Protein 7ZV1 (pdb70)

InterPro domains:
  IPR000199 Peptidase C3A/C3B, picornaviral [PF00548] (1783-1938)
  IPR000605 Helicase, superfamily 3, single-stranded DNA/RNA virus [PF00910] (1444-1547)
  IPR001205 RNA-directed RNA polymerase, C-terminal domain [PF00680] (1996-2402)
  IPR001676 Picornavirus capsid [PF00073] (378-509)
  IPR001676 Picornavirus capsid [PF00073] (631-723)
  IPR004004 Helicase/polymerase/peptidase polyprotein, Calicivirus-type [PR00918] (1438-1458)
  IPR004004 Helicase/polymerase/peptidase polyprotein, Calicivirus-type [PR00918] (2196-2211)
  IPR004004 Helicase/polymerase/peptidase polyprotein, Calicivirus-type [PR00918] (2291-2302)
  IPR007053 LRAT domain [PS51934] (1033-1121)
  IPR007094 RNA-directed RNA polymerase, catalytic domain [PS50507] (2193-2308)
  IPR009003 Peptidase S1, PA clan [SSF50494] (1785-1957)
  IPR014759 Helicase, superfamily 3, single-stranded RNA virus [PS51218] (1422-1586)
  IPR027417 P-loop containing nucleoside triphosphate hydrolase [G3DSA:3.40.50.300] (1412-1506)
  IPR027417 P-loop containing nucleoside triphosphate hydrolase [SSF52540] (1319-1567)
  IPR029053 Viral coat protein subunit [G3DSA:2.60.120.20] (298-459)
  IPR029053 Viral coat protein subunit [G3DSA:2.60.120.20] (460-543)
  IPR029053 Viral coat protein subunit [G3DSA:2.60.120.20] (544-762)
  IPR029053 Viral coat protein subunit [G3DSA:2.60.120.20] (763-1018)
  IPR033703 Picornavirus/Calicivirus coat protein [cd00205] (378-537)
  IPR033703 Picornavirus/Calicivirus coat protein [cd00205] (586-758)

Foldseek 3Di:
DQKWKFWFWADDPQFIAIWMKIADPVRDIWIWFWAAAVPWIAIAIDHDHGGGDGTADPVLVVVSVVRHGPTFDFDLVGFRQNVSCVSGVDHDPSRGAGPPQGNPRGHHD/DVQKWKFWFWADDPQFIAIWMKIAHPVRDIKIWFWADAVLWIFIAIDHDHGGGDGTADPVLVVVSVVRGGPTFDFDLVGFRQNVSCVSGVDRDPSRGAGPVQGSPVHHHDD/DVQKWKFWFWADDPPDIAIWMKIAHPVRDIWIWFWEDDPNWTAIAIDHDHGDGDGTADPQLVVQSVVRGPPTFDDDPVGHRQNVSCVSGVDHDPYHHHPDD

Solvent-accessible surface area: 16778 Å² total; per-residue (Å²): 177,101,43,128,1,34,0,0,89,6,114,26,141,62,10,12,1,4,0,0,26,34,42,26,101,123,54,64,33,90,0,0,0,1,1,50,34,46,165,53,2,0,1,0,26,18,103,70,62,24,123,80,106,67,85,18,107,78,66,26,10,66,82,0,72,135,48,30,0,57,127,35,145,26,41,50,109,49,0,0,4,57,0,0,31,90,13,16,70,64,108,21,76,90,54,0,56,0,168,60,94,15,56,41,15,3,65,59,79,112,131,92,10,133,0,37,0,0,85,1,74,31,61,3,8,8,0,1,0,0,27,37,41,26,97,123,51,64,32,120,0,0,0,1,5,60,58,49,153,58,1,26,2,3,97,22,107,68,61,24,123,82,109,72,80,16,119,64,74,31,10,70,83,0,86,133,58,63,46,74,168,34,140,30,44,43,106,48,0,0,2,52,0,0,28,77,5,12,70,57,112,21,74,79,58,0,48,0,120,15,42,18,39,45,14,5,81,49,82,147,114,141,97,17,129,2,37,0,1,92,6,121,20,142,130,59,43,1,3,0,0,27,33,38,24,99,117,52,59,32,98,0,0,0,0,3,102,44,66,185,70,6,28,3,5,56,16,82,70,64,21,123,81,93,63,83,14,106,86,69,29,10,66,75,0,74,137,52,60,54,76,120,41,129,101,53,97,111,48,29,4,35,67,0,0,29,75,9,16,67,71,102,28,123,46,65,58,68,61,76,132

Structure (mmCIF, N/CA/C/O backbone):
data_7ZV1
#
_entry.id   7ZV1
#
_cell.length_a   52.569
_cell.length_b   77.445
_cell.length_c   98.858
_cell.angle_alpha   90.000
_cell.angle_beta   90.000
_cell.angle_gamma   90.000
#
_symmetry.space_group_name_H-M   'P 21 21 21'
#
loop_
_entity.id
_entity.type
_entity.pdbx_description
1 polymer 'Protein 2A'
2 water water
#
loop_
_atom_site.group_PDB
_atom_site.id
_atom_site.type_symbol
_atom_site.label_atom_id
_atom_site.label_alt_id
_atom_site.label_comp_id
_atom_site.label_asym_id
_atom_site.label_entity_id
_atom_site.label_seq_id
_atom_site.pdbx_PDB_ins_code
_atom_site.Cartn_x
_atom_site.Cartn_y
_atom_site.Cartn_z
_atom_site.occupancy
_atom_site.B_iso_or_equiv
_atom_site.auth_seq_id
_atom_site.auth_comp_id
_atom_site.auth_asym_id
_atom_site.auth_atom_id
_atom_site.pdbx_PDB_model_num
ATOM 1 N N . PRO A 1 11 ? -7.864 11.087 115.466 1.000 70.255 11 PRO A N 1
ATOM 2 C CA . PRO A 1 11 ? -7.579 12.522 115.264 1.000 69.319 11 PRO A CA 1
ATOM 3 C C . PRO A 1 11 ? -6.359 13.035 116.034 1.000 64.985 11 PRO A C 1
ATOM 4 O O . PRO A 1 11 ? -5.849 14.113 115.741 1.000 62.352 11 PRO A O 1
ATOM 8 N N . ASP A 1 12 ? -5.892 12.252 117.014 1.000 61.523 12 ASP A N 1
ATOM 9 C CA . ASP A 1 12 ? -4.774 12.641 117.852 1.000 58.593 12 ASP A CA 1
ATOM 10 C C . ASP A 1 12 ? -3.456 12.059 117.339 1.000 51.792 12 ASP A C 1
ATOM 11 O O . ASP A 1 12 ? -2.446 12.154 118.036 1.000 49.966 12 ASP A O 1
ATOM 16 N N . ASP A 1 13 ? -3.444 11.421 116.157 1.000 48.011 13 ASP A N 1
ATOM 17 C CA . ASP A 1 13 ? -2.209 10.877 115.607 1.000 41.438 13 ASP A CA 1
ATOM 18 C C . ASP A 1 13 ? -1.314 12.008 115.109 1.000 37.113 13 ASP A C 1
ATOM 19 O O . ASP A 1 13 ? -1.804 13.012 114.601 1.000 38.517 13 ASP A O 1
ATOM 24 N N . ARG A 1 14 ? 0.003 11.842 115.270 1.000 34.078 14 ARG A N 1
ATOM 25 C CA . ARG A 1 14 ? 0.953 12.830 114.782 1.000 31.675 14 ARG A CA 1
ATOM 26 C C . ARG A 1 14 ? 1.855 12.143 113.767 1.000 27.694 14 ARG A C 1
ATOM 27 O O . ARG A 1 14 ? 2.199 10.975 113.925 1.000 27.791 14 ARG A O 1
ATOM 35 N N . VAL A 1 15 ? 2.214 12.901 112.732 1.000 26.990 15 VAL A N 1
ATOM 36 C CA . VAL A 1 15 ? 2.900 12.342 111.576 1.000 25.154 15 VAL A CA 1
ATOM 37 C C . VAL A 1 15 ? 4.163 13.157 111.325 1.000 25.332 15 VAL A C 1
ATOM 38 O O . VAL A 1 15 ? 4.147 14.377 111.412 1.000 26.021 15 VAL A O 1
ATOM 42 N N . TYR A 1 16 ? 5.258 12.454 111.021 1.000 22.895 16 TYR A N 1
ATOM 43 C CA . TYR A 1 16 ? 6.570 13.071 110.884 1.000 23.237 16 TYR A CA 1
ATOM 44 C C . TYR A 1 16 ? 7.308 12.535 109.670 1.000 23.887 16 TYR A C 1
ATOM 45 O O . TYR A 1 16 ? 7.178 11.360 109.331 1.000 23.265 16 TYR A O 1
ATOM 54 N N . ILE A 1 17 ? 8.116 13.402 109.058 1.000 22.223 17 ILE A N 1
ATOM 55 C CA . ILE A 1 17 ? 9.268 12.956 108.304 1.000 22.225 17 ILE A CA 1
ATOM 56 C C . ILE A 1 17 ? 10.316 12.507 109.315 1.000 22.979 17 ILE A C 1
ATOM 57 O O . ILE A 1 17 ? 10.610 13.243 110.256 1.000 23.679 17 ILE A O 1
ATOM 62 N N . VAL A 1 18 ? 10.929 11.349 109.067 1.000 22.200 18 VAL A N 1
ATOM 63 C CA . VAL A 1 18 ? 11.996 10.845 109.908 1.000 24.408 18 VAL A CA 1
ATOM 64 C C . VAL A 1 18 ? 13.219 10.595 109.037 1.000 23.872 18 VAL A C 1
ATOM 65 O O . VAL A 1 18 ? 13.121 10.364 107.832 1.000 22.588 18 VAL A O 1
ATOM 69 N N . ARG A 1 19 ? 14.371 10.720 109.684 1.000 24.275 19 ARG A N 1
ATOM 70 C CA . ARG A 1 19 ? 15.656 10.626 109.038 1.000 25.535 19 ARG A CA 1
ATOM 71 C C . ARG A 1 19 ? 16.461 9.580 109.789 1.000 26.727 19 ARG A C 1
ATOM 72 O O . ARG A 1 19 ? 16.700 9.717 110.997 1.000 27.029 19 ARG A O 1
ATOM 80 N N . ALA A 1 20 ? 16.921 8.571 109.035 1.000 27.736 20 ALA A N 1
ATOM 81 C CA . ALA A 1 20 ? 17.794 7.544 109.583 1.000 29.978 20 ALA A CA 1
ATOM 82 C C . ALA A 1 20 ? 19.097 7.488 108.791 1.000 32.609 20 ALA A C 1
ATOM 83 O O . ALA A 1 20 ? 19.103 7.105 107.623 1.000 29.418 20 ALA A O 1
ATOM 85 N N . GLN A 1 21 ? 20.217 7.846 109.437 1.000 36.602 21 GLN A N 1
ATOM 86 C CA . GLN A 1 21 ? 21.527 7.646 108.827 1.000 37.708 21 GLN A CA 1
ATOM 87 C C . GLN A 1 21 ? 21.815 6.144 108.743 1.000 37.181 21 GLN A C 1
ATOM 88 O O . GLN A 1 21 ? 21.867 5.453 109.760 1.000 38.131 21 GLN A O 1
ATOM 94 N N . ARG A 1 22 ? 21.985 5.639 107.518 1.000 34.062 22 ARG A N 1
ATOM 95 C CA . ARG A 1 22 ? 22.411 4.266 107.324 1.000 36.948 22 ARG A CA 1
ATOM 96 C C . ARG A 1 22 ? 23.880 4.292 106.918 1.000 39.512 22 ARG A C 1
ATOM 97 O O . ARG A 1 22 ? 24.429 5.365 106.683 1.000 43.082 22 ARG A O 1
ATOM 105 N N . PRO A 1 23 ? 24.585 3.141 106.904 1.000 42.566 23 PRO A N 1
ATOM 106 C CA . PRO A 1 23 ? 26.027 3.150 106.640 1.000 45.256 23 PRO A CA 1
ATOM 107 C C . PRO A 1 23 ? 26.484 3.867 105.367 1.000 45.709 23 PRO A C 1
ATOM 108 O O . PRO A 1 23 ? 27.538 4.491 105.368 1.000 43.899 23 PRO A O 1
ATOM 112 N N . THR A 1 24 ? 25.700 3.795 104.282 1.000 45.417 24 THR A N 1
ATOM 113 C CA . THR A 1 24 ? 26.142 4.335 102.998 1.000 45.044 24 THR A CA 1
ATOM 114 C C . THR A 1 24 ? 25.257 5.473 102.483 1.000 43.558 24 THR A C 1
ATOM 115 O O . THR A 1 24 ? 25.560 6.028 101.435 1.000 46.645 24 THR A O 1
ATOM 119 N N . TYR A 1 25 ? 24.169 5.822 103.186 1.000 41.023 25 TYR A N 1
ATOM 120 C CA . TYR A 1 25 ? 23.241 6.824 102.682 1.000 37.535 25 TYR A CA 1
ATOM 121 C C . TYR A 1 25 ? 22.285 7.214 103.802 1.000 34.573 25 TYR A C 1
ATOM 122 O O . TYR A 1 25 ? 22.316 6.637 104.900 1.000 34.631 25 TYR A O 1
ATOM 131 N N . VAL A 1 26 ? 21.449 8.214 103.524 1.000 32.472 26 VAL A N 1
ATOM 132 C CA . VAL A 1 26 ? 20.484 8.694 104.500 1.000 31.052 26 VAL A CA 1
ATOM 133 C C . VAL A 1 26 ? 19.106 8.191 104.079 1.000 29.391 26 VAL A C 1
ATOM 134 O O . VAL A 1 26 ? 18.663 8.499 102.979 1.000 30.712 26 VAL A O 1
ATOM 138 N N . HIS A 1 27 ? 18.453 7.418 104.949 1.000 26.703 27 HIS A N 1
ATOM 139 C CA . HIS A 1 27 ? 17.109 6.923 104.681 1.000 25.374 27 HIS A CA 1
ATOM 140 C C . HIS A 1 27 ? 16.080 7.909 105.233 1.000 24.976 27 HIS A C 1
ATOM 141 O O . HIS A 1 27 ? 16.199 8.355 106.364 1.000 26.691 27 HIS A O 1
ATOM 148 N N . TRP A 1 28 ? 15.112 8.274 104.394 1.000 22.680 28 TRP A N 1
ATOM 149 C CA . TRP A 1 28 ? 14.004 9.135 104.765 1.000 22.692 28 TRP A CA 1
ATOM 150 C C . TRP A 1 28 ? 12.725 8.305 104.784 1.000 22.356 28 TRP A C 1
ATOM 151 O O . TRP A 1 28 ? 12.535 7.457 103.909 1.000 21.094 28 TRP A O 1
ATOM 162 N N . ALA A 1 29 ? 11.851 8.591 105.756 1.000 19.569 29 ALA A N 1
ATOM 163 C CA . ALA A 1 29 ? 10.600 7.872 105.906 1.000 19.620 29 ALA A CA 1
ATOM 164 C C . ALA A 1 29 ? 9.526 8.791 106.475 1.000 20.668 29 ALA A C 1
ATOM 165 O O . ALA A 1 29 ? 9.812 9.918 106.879 1.000 21.557 29 ALA A O 1
ATOM 167 N N . ILE A 1 30 ? 8.285 8.277 106.489 1.000 19.256 30 ILE A N 1
ATOM 168 C CA . ILE A 1 30 ? 7.168 8.933 107.140 1.000 19.966 30 ILE A CA 1
ATOM 169 C C . ILE A 1 30 ? 6.684 8.029 108.269 1.000 20.623 30 ILE A C 1
ATOM 170 O O . ILE A 1 30 ? 6.473 6.830 108.061 1.000 18.330 30 ILE A O 1
ATOM 175 N N . ARG A 1 31 ? 6.497 8.629 109.452 1.000 21.203 31 ARG A N 1
ATOM 176 C CA . ARG A 1 31 ? 6.098 7.894 110.648 1.000 22.894 31 ARG A CA 1
ATOM 177 C C . ARG A 1 31 ? 4.829 8.510 111.219 1.000 24.455 31 ARG A C 1
ATOM 178 O O . ARG A 1 31 ? 4.715 9.741 111.299 1.000 22.942 31 ARG A O 1
ATOM 186 N N . LYS A 1 32 ? 3.900 7.640 111.621 1.000 24.484 32 LYS A N 1
ATOM 187 C CA . LYS A 1 32 ? 2.717 8.042 112.355 1.000 26.340 32 LYS A CA 1
ATOM 188 C C . LYS A 1 32 ? 2.820 7.488 113.773 1.000 26.524 32 LYS A C 1
ATOM 189 O O . LYS A 1 32 ? 2.996 6.284 113.973 1.000 27.954 32 LYS A O 1
ATOM 195 N N . VAL A 1 33 ? 2.668 8.394 114.748 1.000 29.844 33 VAL A N 1
ATOM 196 C CA . VAL A 1 33 ? 2.738 8.078 116.164 1.000 31.831 33 VAL A CA 1
ATOM 197 C C . VAL A 1 33 ? 1.341 8.257 116.771 1.000 34.352 33 VAL A C 1
ATOM 198 O O . VAL A 1 33 ? 0.720 9.317 116.647 1.000 34.119 33 VAL A O 1
ATOM 202 N N . ALA A 1 34 ? 0.853 7.184 117.398 1.000 37.567 34 ALA A N 1
ATOM 203 C CA . ALA A 1 34 ? -0.433 7.181 118.073 1.000 40.394 34 ALA A CA 1
ATOM 204 C C . ALA A 1 34 ? -0.262 7.752 119.478 1.000 43.436 34 ALA A C 1
ATOM 205 O O . ALA A 1 34 ? 0.855 7.812 119.997 1.000 42.747 34 ALA A O 1
ATOM 207 N N . PRO A 1 35 ? -1.350 8.237 120.120 1.000 48.263 35 PRO A N 1
ATOM 208 C CA . PRO A 1 35 ? -1.275 8.719 121.504 1.000 50.828 35 PRO A CA 1
ATOM 209 C C . PRO A 1 35 ? -0.601 7.767 122.496 1.000 51.623 35 PRO A C 1
ATOM 210 O O . PRO A 1 35 ? 0.112 8.228 123.383 1.000 55.855 35 PRO A O 1
ATOM 214 N N . ASP A 1 36 ? -0.775 6.448 122.315 1.000 51.934 36 ASP A N 1
ATOM 215 C CA . ASP A 1 36 ? -0.185 5.458 123.203 1.000 53.095 36 ASP A CA 1
ATOM 216 C C . ASP A 1 36 ? 1.305 5.247 122.917 1.000 55.430 36 ASP A C 1
ATOM 217 O O . ASP A 1 36 ? 1.937 4.399 123.545 1.000 58.264 36 ASP A O 1
ATOM 222 N N . GLY A 1 37 ? 1.859 5.984 121.947 1.000 52.088 37 GLY A N 1
ATOM 223 C CA . GLY A 1 37 ? 3.282 5.934 121.657 1.000 49.784 37 GLY A CA 1
ATOM 224 C C . GLY A 1 37 ? 3.643 4.830 120.662 1.000 44.186 37 GLY A C 1
ATOM 225 O O . GLY A 1 37 ? 4.807 4.679 120.319 1.000 46.157 37 GLY A O 1
ATOM 226 N N . SER A 1 38 ? 2.658 4.053 120.203 1.000 42.440 38 SER A N 1
ATOM 227 C CA . SER A 1 38 ? 2.923 3.081 119.156 1.000 41.072 38 SER A CA 1
ATOM 228 C C . SER A 1 38 ? 3.112 3.847 117.849 1.000 38.306 38 SER A C 1
ATOM 229 O O . SER A 1 38 ? 2.552 4.936 117.673 1.000 35.250 38 SER A O 1
ATOM 232 N N . ALA A 1 39 ? 3.931 3.287 116.957 1.000 35.020 39 ALA A N 1
ATOM 233 C CA . ALA A 1 39 ? 4.271 3.988 115.730 1.000 32.244 39 ALA A CA 1
ATOM 234 C C . ALA A 1 39 ? 4.271 3.020 114.557 1.000 31.828 39 ALA A C 1
ATOM 235 O O . ALA A 1 39 ? 4.561 1.830 114.723 1.000 32.209 39 ALA A O 1
ATOM 237 N N . LYS A 1 40 ? 3.953 3.570 113.377 1.000 28.770 40 LYS A N 1
ATOM 238 C CA . LYS A 1 40 ? 4.098 2.880 112.104 1.000 27.372 40 LYS A CA 1
ATOM 239 C C . LYS A 1 40 ? 4.930 3.775 111.188 1.000 24.611 40 LYS A C 1
ATOM 240 O O . LYS A 1 40 ? 4.939 4.991 111.353 1.000 22.918 40 LYS A O 1
ATOM 246 N N . GLN A 1 41 ? 5.624 3.159 110.236 1.000 21.329 41 GLN A N 1
ATOM 247 C CA . GLN A 1 41 ? 6.565 3.886 109.406 1.000 20.155 41 GLN A CA 1
ATOM 248 C C . GLN A 1 41 ? 6.580 3.294 108.003 1.000 19.245 41 GLN A C 1
ATOM 249 O O . GLN A 1 41 ? 6.574 2.064 107.832 1.000 20.855 41 GLN A O 1
ATOM 255 N N . ILE A 1 42 ? 6.525 4.186 107.012 1.000 17.783 42 ILE A N 1
ATOM 256 C CA . ILE A 1 42 ? 6.514 3.803 105.610 1.000 17.460 42 ILE A CA 1
ATOM 257 C C . ILE A 1 42 ? 7.661 4.492 104.877 1.000 17.321 42 ILE A C 1
ATOM 258 O O . ILE A 1 42 ? 7.923 5.690 105.082 1.000 17.011 42 ILE A O 1
ATOM 263 N N . SER A 1 43 ? 8.295 3.715 103.991 1.000 17.621 43 SER A N 1
ATOM 264 C CA . SER A 1 43 ? 9.295 4.244 103.089 1.000 19.153 43 SER A CA 1
ATOM 265 C C . SER A 1 43 ? 9.455 3.282 101.918 1.000 18.559 43 SER A C 1
ATOM 266 O O . SER A 1 43 ? 8.536 2.521 101.566 1.000 17.989 43 SER A O 1
ATOM 269 N N . LEU A 1 44 ? 10.661 3.276 101.348 1.000 17.812 44 LEU A N 1
ATOM 270 C CA . LEU A 1 44 ? 10.996 2.336 100.290 1.000 18.354 44 LEU A CA 1
ATOM 271 C C . LEU A 1 44 ? 11.830 1.196 100.867 1.000 18.674 44 LEU A C 1
ATOM 272 O O . LEU A 1 44 ? 12.784 1.414 101.604 1.000 19.794 44 LEU A O 1
ATOM 277 N N . SER A 1 45 ? 11.433 -0.028 100.489 1.000 17.750 45 SER A N 1
ATOM 278 C CA . SER A 1 45 ? 12.178 -1.233 100.797 1.000 17.962 45 SER A CA 1
ATOM 279 C C . SER A 1 45 ? 12.351 -1.990 99.484 1.000 18.923 45 SER A C 1
ATOM 280 O O . SER A 1 45 ? 12.050 -1.501 98.380 1.000 17.620 45 SER A O 1
ATOM 283 N N . ARG A 1 46 ? 12.820 -3.223 99.577 1.000 18.320 46 ARG A N 1
ATOM 284 C CA . ARG A 1 46 ? 12.886 -4.025 98.379 1.000 18.573 46 ARG A CA 1
ATOM 285 C C . ARG A 1 46 ? 12.512 -5.464 98.716 1.000 18.095 46 ARG A C 1
ATOM 286 O O . ARG A 1 46 ? 12.658 -5.928 99.841 1.000 18.796 46 ARG A O 1
ATOM 294 N N . SER A 1 47 ? 12.042 -6.142 97.678 1.000 16.901 47 SER A N 1
ATOM 295 C CA . SER A 1 47 ? 11.914 -7.582 97.668 1.000 16.800 47 SER A CA 1
ATOM 296 C C . SER A 1 47 ? 12.807 -8.066 96.544 1.000 17.152 47 SER A C 1
ATOM 297 O O . SER A 1 47 ? 12.473 -7.880 95.376 1.000 16.196 47 SER A O 1
ATOM 300 N N . GLY A 1 48 ? 13.992 -8.581 96.923 1.000 17.299 48 GLY A N 1
ATOM 301 C CA . GLY A 1 48 ? 14.964 -8.966 95.924 1.000 18.352 48 GLY A CA 1
ATOM 302 C C . GLY A 1 48 ? 15.445 -7.738 95.167 1.000 18.039 48 GLY A C 1
ATOM 303 O O . GLY A 1 48 ? 15.898 -6.792 95.799 1.000 19.419 48 GLY A O 1
ATOM 304 N N . ILE A 1 49 ? 15.276 -7.763 93.851 1.000 18.554 49 ILE A N 1
ATOM 305 C CA . ILE A 1 49 ? 15.682 -6.655 93.007 1.000 21.647 49 ILE A CA 1
ATOM 306 C C . ILE A 1 49 ? 14.527 -5.693 92.716 1.000 20.354 49 ILE A C 1
ATOM 307 O O . ILE A 1 49 ? 14.719 -4.781 91.934 1.000 21.660 49 ILE A O 1
ATOM 312 N N . GLN A 1 50 ? 13.372 -5.860 93.378 1.000 19.469 50 GLN A N 1
ATOM 313 C CA . GLN A 1 50 ? 12.215 -5.008 93.131 1.000 17.522 50 GLN A CA 1
ATOM 314 C C . GLN A 1 50 ? 12.075 -4.008 94.286 1.000 17.468 50 GLN A C 1
ATOM 315 O O . GLN A 1 50 ? 11.772 -4.392 95.414 1.000 17.646 50 GLN A O 1
ATOM 321 N N . ALA A 1 51 ? 12.314 -2.711 94.031 1.000 18.086 51 ALA A N 1
ATOM 322 C CA . ALA A 1 51 ? 12.048 -1.719 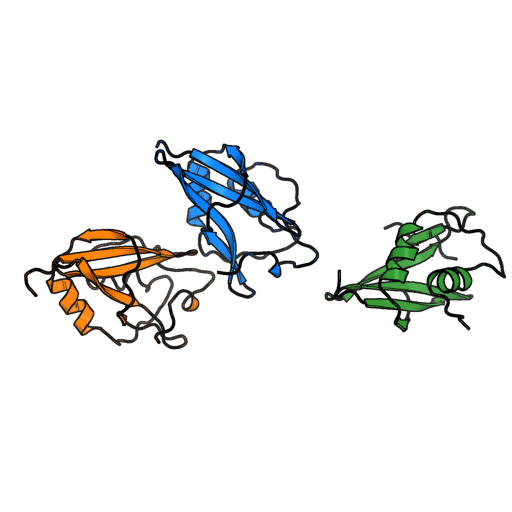95.055 1.000 17.491 51 ALA A CA 1
ATOM 323 C C . ALA A 1 51 ? 10.540 -1.497 95.146 1.000 16.079 51 ALA A C 1
ATOM 324 O O . ALA A 1 51 ? 9.836 -1.620 94.132 1.000 16.492 51 ALA A O 1
ATOM 326 N N . LEU A 1 52 ? 10.064 -1.104 96.318 1.000 17.025 52 LEU A N 1
ATOM 327 C CA . LEU A 1 52 ? 8.624 -0.967 96.535 1.000 17.045 52 LEU A CA 1
ATOM 328 C C . LEU A 1 52 ? 8.354 -0.127 97.772 1.000 16.500 52 LEU A C 1
ATOM 329 O O . LEU A 1 52 ? 9.228 0.133 98.578 1.000 17.284 52 LEU A O 1
ATOM 334 N N . VAL A 1 53 ? 7.124 0.336 97.908 1.000 15.916 53 VAL A N 1
ATOM 335 C CA . VAL A 1 53 ? 6.675 1.051 99.084 1.000 15.166 53 VAL A CA 1
ATOM 336 C C . VAL A 1 53 ? 6.258 0.037 100.139 1.000 15.986 53 VAL A C 1
ATOM 337 O O . VAL A 1 53 ? 5.415 -0.827 99.853 1.000 16.515 53 VAL A O 1
ATOM 341 N N . ALA A 1 54 ? 6.784 0.178 101.369 1.000 15.817 54 ALA A N 1
ATOM 342 C CA . ALA A 1 54 ? 6.524 -0.797 102.426 1.000 16.060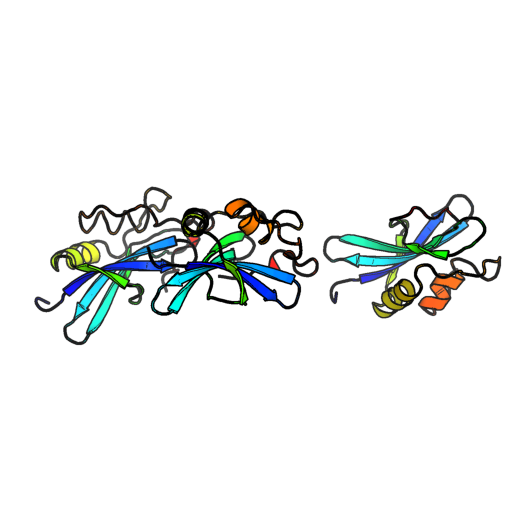 54 ALA A CA 1
ATOM 343 C C . ALA A 1 54 ? 6.557 -0.154 103.806 1.000 16.005 54 ALA A C 1
ATOM 344 O O . ALA A 1 54 ? 7.315 0.789 104.079 1.000 16.486 54 ALA A O 1
ATOM 346 N N . LEU A 1 55 ? 5.751 -0.716 104.712 1.000 17.653 55 LEU A N 1
ATOM 347 C CA . LEU A 1 55 ? 5.913 -0.516 106.134 1.000 18.176 55 LEU A CA 1
ATOM 348 C C . LEU A 1 55 ? 7.263 -1.079 106.559 1.000 20.431 55 LEU A C 1
ATOM 349 O O . LEU A 1 55 ? 7.762 -2.052 106.001 1.000 19.272 55 LEU A O 1
ATOM 354 N N . GLU A 1 56 ? 7.839 -0.435 107.576 1.000 20.338 56 GLU A N 1
ATOM 355 C CA . GLU A 1 56 ? 9.111 -0.853 108.127 1.000 21.956 56 GLU A CA 1
ATOM 356 C C . GLU A 1 56 ? 9.077 -0.554 109.627 1.000 23.643 56 GLU A C 1
ATOM 357 O O . GLU A 1 56 ? 8.270 0.246 110.098 1.000 23.320 56 GLU A O 1
ATOM 363 N N . PRO A 1 57 ? 9.927 -1.219 110.434 1.000 26.860 57 PRO A N 1
ATOM 364 C CA . PRO A 1 57 ? 9.993 -0.924 111.862 1.000 28.488 57 PRO A CA 1
ATOM 365 C C . PRO A 1 57 ? 10.362 0.544 112.023 1.000 28.881 57 PRO A C 1
ATOM 366 O O . PRO A 1 57 ? 11.136 1.080 111.226 1.000 29.865 57 PRO A O 1
ATOM 370 N N . PRO A 1 58 ? 9.774 1.262 112.998 1.000 32.127 58 PRO A N 1
ATOM 371 C CA . PRO A 1 58 ? 10.195 2.635 113.271 1.000 34.176 58 PRO A CA 1
ATOM 372 C C . PRO A 1 58 ? 11.715 2.605 113.450 1.000 34.716 58 PRO A C 1
ATOM 373 O O . PRO A 1 58 ? 12.272 1.730 114.109 1.000 37.228 58 PRO A O 1
ATOM 377 N N . GLU A 1 59 ? 12.377 3.500 112.742 1.000 35.448 59 GLU A N 1
ATOM 378 C CA . GLU A 1 59 ? 13.822 3.583 112.663 1.000 35.777 59 GLU A CA 1
ATOM 379 C C . GLU A 1 59 ? 14.097 5.037 112.331 1.000 32.855 59 GLU A C 1
ATOM 380 O O . GLU A 1 59 ? 13.456 5.584 111.433 1.000 30.626 59 GLU A O 1
ATOM 386 N N . GLY A 1 60 ? 15.019 5.648 113.078 1.000 30.654 60 GLY A N 1
ATOM 387 C CA . GLY A 1 60 ? 15.449 7.002 112.769 1.000 30.019 60 GLY A CA 1
ATOM 388 C C . GLY A 1 60 ? 14.822 8.048 113.683 1.000 31.588 60 GLY A C 1
ATOM 389 O O . GLY A 1 60 ? 13.989 7.749 114.543 1.000 30.532 60 GLY A O 1
ATOM 390 N N . GLU A 1 61 ? 15.232 9.294 113.450 1.000 31.342 61 GLU A N 1
ATOM 391 C CA . GLU A 1 61 ? 14.890 10.408 114.318 1.000 32.723 61 GLU A CA 1
ATOM 392 C C . GLU A 1 61 ? 13.866 11.272 113.599 1.000 30.017 61 GLU A C 1
ATOM 393 O O . GLU A 1 61 ? 14.038 11.559 112.414 1.000 29.014 61 GLU A O 1
ATOM 399 N N . PRO A 1 62 ? 12.816 11.760 114.294 1.000 31.811 62 PRO A N 1
ATOM 400 C CA . PRO A 1 62 ? 11.912 12.750 113.713 1.000 31.511 62 PRO A CA 1
ATOM 401 C C . PRO A 1 62 ? 12.690 13.965 113.223 1.000 30.425 62 PRO A C 1
ATOM 402 O O . PRO A 1 62 ? 13.579 14.462 113.914 1.000 31.317 62 PRO A O 1
ATOM 406 N N . TYR A 1 63 ? 12.353 14.412 112.010 1.000 26.941 63 TYR A N 1
ATOM 407 C CA . TYR A 1 63 ? 13.024 15.539 111.391 1.000 28.455 63 TYR A CA 1
ATOM 408 C C . TYR A 1 63 ? 12.055 16.720 111.290 1.000 27.484 63 TYR A C 1
ATOM 409 O O . TYR A 1 63 ? 12.440 17.882 111.506 1.000 27.907 63 TYR A O 1
ATOM 418 N N . MET A 1 64 ? 10.802 16.438 110.925 1.000 27.692 64 MET A N 1
ATOM 419 C CA . MET A 1 64 ? 9.820 17.489 110.737 1.000 28.771 64 MET A CA 1
ATOM 420 C C . MET A 1 64 ? 8.423 16.914 110.922 1.000 28.782 64 MET A C 1
ATOM 421 O O . MET A 1 64 ? 8.086 15.878 110.361 1.000 27.367 64 MET A O 1
ATOM 426 N N . GLU A 1 65 ? 7.585 17.618 111.685 1.000 27.576 65 GLU A N 1
ATOM 427 C CA . GLU A 1 65 ? 6.200 17.226 111.818 1.000 27.824 65 GLU A CA 1
ATOM 428 C C . GLU A 1 65 ? 5.427 17.724 110.598 1.000 29.252 65 GLU A C 1
ATOM 429 O O . GLU A 1 65 ? 5.638 18.833 110.119 1.000 31.217 65 GLU A O 1
ATOM 435 N N . ILE A 1 66 ? 4.541 16.864 110.093 1.000 27.902 66 ILE A N 1
ATOM 436 C CA . ILE A 1 66 ? 3.748 17.136 108.909 1.000 28.038 66 ILE A CA 1
ATOM 437 C C . ILE A 1 66 ? 2.291 16.806 109.258 1.000 31.246 66 ILE A C 1
ATOM 438 O O . ILE A 1 66 ? 1.948 16.641 110.424 1.000 29.688 66 ILE A O 1
ATOM 443 N N . LEU A 1 67 ? 1.432 16.728 108.241 1.000 35.987 67 LEU A N 1
ATOM 444 C CA . LEU A 1 67 ? -0.001 16.606 108.448 1.000 36.811 67 LEU A CA 1
ATOM 445 C C . LEU A 1 67 ? -0.395 15.138 108.512 1.000 36.606 67 LEU A C 1
ATOM 446 O O . LEU A 1 67 ? 0.180 14.280 107.847 1.000 35.192 67 LEU A O 1
ATOM 451 N N . PRO A 1 68 ? -1.463 14.802 109.259 1.000 34.454 68 PRO A N 1
ATOM 452 C CA . PRO A 1 68 ? -2.087 13.481 109.161 1.000 33.736 68 PRO A CA 1
ATOM 453 C C . PRO A 1 68 ? -2.424 13.007 107.739 1.000 30.760 68 PRO A C 1
ATOM 454 O O . PRO A 1 68 ? -2.278 11.823 107.413 1.000 31.917 68 PRO A O 1
ATOM 458 N N . SER A 1 69 ? -2.878 13.921 106.876 1.000 27.921 69 SER A N 1
ATOM 459 C CA . SER A 1 69 ? -3.252 13.541 105.528 1.000 29.315 69 SER A CA 1
ATOM 460 C C . SER A 1 69 ? -2.058 12.990 104.741 1.000 27.581 69 SER A C 1
ATOM 461 O O . SER A 1 69 ? -2.246 12.218 103.793 1.000 26.019 69 SER A O 1
ATOM 464 N N . HIS A 1 70 ? -0.836 13.406 105.094 1.000 25.082 70 HIS A N 1
ATOM 465 C CA . HIS A 1 70 ? 0.350 12.873 104.442 1.000 25.260 70 HIS A CA 1
ATOM 466 C C . HIS A 1 70 ? 0.529 11.387 104.697 1.000 24.248 70 HIS A C 1
ATOM 467 O O . HIS A 1 70 ? 1.010 10.666 103.818 1.000 23.955 70 HIS A O 1
ATOM 474 N N . TRP A 1 71 ? 0.167 10.936 105.906 1.000 23.907 71 TRP A N 1
ATOM 475 C CA . TRP A 1 71 ? 0.184 9.517 106.200 1.000 23.123 71 TRP A CA 1
ATOM 476 C C . TRP A 1 71 ? -0.680 8.749 105.201 1.000 24.021 71 TRP A C 1
ATOM 477 O O . TRP A 1 71 ? -0.259 7.718 104.666 1.000 23.390 71 TRP A O 1
ATOM 488 N N . THR A 1 72 ? -1.901 9.231 104.971 1.000 24.047 72 THR A N 1
ATOM 489 C CA . THR A 1 72 ? -2.833 8.550 104.094 1.000 24.684 72 THR A CA 1
ATOM 490 C C . THR A 1 72 ? -2.228 8.414 102.699 1.000 25.211 72 THR A C 1
ATOM 491 O O . THR A 1 72 ? -2.351 7.349 102.075 1.000 23.608 72 THR A O 1
ATOM 495 N N . LEU A 1 73 ? -1.571 9.473 102.207 1.000 21.991 73 LEU A N 1
ATOM 496 C CA . LEU A 1 73 ? -0.977 9.443 100.881 1.000 23.062 73 LEU A CA 1
ATOM 497 C C . LEU A 1 73 ? 0.074 8.327 100.830 1.000 22.273 73 LEU A C 1
ATOM 498 O O . LEU A 1 73 ? 0.182 7.655 99.810 1.000 24.179 73 LEU A O 1
ATOM 503 N N . ALA A 1 74 ? 0.874 8.181 101.889 1.000 20.839 74 ALA A N 1
ATOM 504 C CA . ALA A 1 74 ? 1.902 7.151 101.930 1.000 21.770 74 ALA A CA 1
ATOM 505 C C . ALA A 1 74 ? 1.255 5.768 101.988 1.000 21.484 74 ALA A C 1
ATOM 506 O O . ALA A 1 74 ? 1.656 4.843 101.278 1.000 21.560 74 ALA A O 1
ATOM 508 N N . GLU A 1 75 ? 0.242 5.627 102.843 1.000 21.199 75 GLU A N 1
ATOM 509 C CA . GLU A 1 75 ? -0.382 4.333 103.100 1.000 23.915 75 GLU A CA 1
ATOM 510 C C . GLU A 1 75 ? -1.099 3.845 101.842 1.000 23.239 75 GLU A C 1
ATOM 511 O O . GLU A 1 75 ? -1.112 2.643 101.573 1.000 20.462 75 GLU A O 1
ATOM 517 N N . LEU A 1 76 ? -1.700 4.771 101.064 1.000 21.125 76 LEU A N 1
ATOM 518 C CA . LEU A 1 76 ? -2.354 4.389 99.823 1.000 21.569 76 LEU A CA 1
ATOM 519 C C . LEU A 1 76 ? -1.359 3.870 98.789 1.000 21.347 76 LEU A C 1
ATOM 520 O O . LEU A 1 76 ? -1.808 3.257 97.815 1.000 20.567 76 LEU A O 1
ATOM 525 N N . GLN A 1 77 ? -0.050 4.097 98.972 1.000 18.156 77 GLN A N 1
ATOM 526 C CA . GLN A 1 77 ? 0.908 3.605 97.989 1.000 17.939 77 GLN A CA 1
ATOM 527 C C . GLN A 1 77 ? 1.535 2.289 98.410 1.000 16.812 77 GLN A C 1
ATOM 528 O O . GLN A 1 77 ? 2.362 1.768 97.669 1.000 16.473 77 GLN A O 1
ATOM 534 N N . LEU A 1 78 ? 1.139 1.728 99.561 1.000 18.979 78 LEU A N 1
ATOM 535 C CA . LEU A 1 78 ? 1.778 0.496 100.034 1.000 18.322 78 LEU A CA 1
ATOM 536 C C . LEU A 1 78 ? 1.706 -0.614 98.996 1.000 17.968 78 LEU A C 1
ATOM 537 O O . LEU A 1 78 ? 0.661 -0.880 98.423 1.000 18.157 78 LEU A O 1
ATOM 542 N N . GLY A 1 79 ? 2.857 -1.270 98.757 1.000 16.421 79 GLY A N 1
ATOM 543 C CA . GLY A 1 79 ? 2.935 -2.357 97.797 1.000 17.027 79 GLY A CA 1
ATOM 544 C C . GLY A 1 79 ? 3.112 -1.920 96.346 1.000 16.628 79 GLY A C 1
ATOM 545 O O . GLY A 1 79 ? 3.316 -2.761 95.486 1.000 17.860 79 GLY A O 1
ATOM 546 N N . ASN A 1 80 ? 3.091 -0.603 96.075 1.000 16.884 80 ASN A N 1
ATOM 547 C CA . ASN A 1 80 ? 3.407 -0.137 94.730 1.000 16.518 80 ASN A CA 1
ATOM 548 C C . ASN A 1 80 ? 4.884 -0.418 94.445 1.000 16.658 80 ASN A C 1
ATOM 549 O O . ASN A 1 80 ? 5.730 -0.272 95.323 1.000 17.141 80 ASN A O 1
ATOM 554 N N . LYS A 1 81 ? 5.181 -0.721 93.188 1.000 17.287 81 LYS A N 1
ATOM 555 C CA . LYS A 1 81 ? 6.552 -0.741 92.704 1.000 18.191 81 LYS A CA 1
ATOM 556 C C . LYS A 1 81 ? 7.151 0.658 92.728 1.000 18.517 81 LYS A C 1
ATOM 557 O O . LYS A 1 81 ? 6.444 1.663 92.611 1.000 17.937 81 LYS A O 1
ATOM 563 N N . TRP A 1 82 ? 8.472 0.680 92.875 1.000 20.414 82 TRP A N 1
ATOM 564 C CA . TRP A 1 82 ? 9.248 1.904 92.799 1.000 19.784 82 TRP A CA 1
ATOM 565 C C . TRP A 1 82 ? 10.455 1.685 91.896 1.000 21.957 82 TRP A C 1
ATOM 566 O O . TRP A 1 82 ? 11.080 0.643 92.001 1.000 21.696 82 TRP A O 1
ATOM 577 N N . GLU A 1 83 ? 10.733 2.609 90.967 1.000 25.279 83 GLU A N 1
ATOM 578 C CA . GLU A 1 83 ? 11.934 2.534 90.143 1.000 28.752 83 GLU A CA 1
ATOM 579 C C . GLU A 1 83 ? 13.034 3.364 90.804 1.000 29.255 83 GLU A C 1
ATOM 580 O O . GLU A 1 83 ? 13.046 4.591 90.711 1.000 29.998 83 GLU A O 1
ATOM 586 N N . TYR A 1 84 ? 13.984 2.675 91.439 1.000 27.567 84 TYR A N 1
ATOM 587 C CA . TYR A 1 84 ? 14.927 3.288 92.355 1.000 28.257 84 TYR A CA 1
ATOM 588 C C . TYR A 1 84 ? 16.168 3.782 91.611 1.000 29.540 84 TYR A C 1
ATOM 589 O O . TYR A 1 84 ? 16.749 3.019 90.854 1.000 31.634 84 TYR A O 1
ATOM 598 N N . SER A 1 85 ? 16.576 5.027 91.870 1.000 29.783 85 SER A N 1
ATOM 599 C CA . SER A 1 85 ? 17.746 5.612 91.211 1.000 31.793 85 SER A CA 1
ATOM 600 C C . SER A 1 85 ? 18.210 6.837 91.988 1.000 32.776 85 SER A C 1
ATOM 601 O O . SER A 1 85 ? 17.533 7.302 92.896 1.000 29.531 85 SER A O 1
ATOM 604 N N . ALA A 1 86 ? 19.356 7.386 91.564 1.000 34.833 86 ALA A N 1
ATOM 605 C CA . ALA A 1 86 ? 19.909 8.605 92.125 1.000 36.618 86 ALA A CA 1
ATOM 606 C C . ALA A 1 86 ? 18.922 9.768 92.087 1.000 34.870 86 ALA A C 1
ATOM 607 O O . ALA A 1 86 ? 18.958 10.626 92.973 1.000 36.648 86 ALA A O 1
ATOM 609 N N . THR A 1 87 ? 18.049 9.814 91.076 1.000 33.258 87 THR A N 1
ATOM 610 C CA . THR A 1 87 ? 17.105 10.916 90.947 1.000 36.044 87 THR A CA 1
ATOM 611 C C . THR A 1 87 ? 15.678 10.482 91.296 1.000 36.565 87 THR A C 1
ATOM 612 O O . THR A 1 87 ? 14.741 11.253 91.083 1.000 37.400 87 THR A O 1
ATOM 616 N N . ASN A 1 88 ? 15.523 9.279 91.878 1.000 33.481 88 ASN A N 1
ATOM 617 C CA . ASN A 1 88 ? 14.212 8.787 92.285 1.000 29.593 88 ASN A CA 1
ATOM 618 C C . ASN A 1 88 ? 14.382 7.799 93.448 1.000 26.593 88 ASN A C 1
ATOM 619 O O . ASN A 1 88 ? 14.441 6.590 93.246 1.000 26.082 88 ASN A O 1
ATOM 624 N N . ASN A 1 89 ? 14.469 8.342 94.670 1.000 25.253 89 ASN A N 1
ATOM 625 C CA . ASN A 1 89 ? 14.819 7.551 95.841 1.000 25.952 89 ASN A CA 1
ATOM 626 C C . ASN A 1 89 ? 13.895 7.965 96.991 1.000 24.368 89 ASN A C 1
ATOM 627 O O . ASN A 1 89 ? 12.835 8.572 96.757 1.000 22.047 89 ASN A O 1
ATOM 632 N N . CYS A 1 90 ? 14.262 7.582 98.232 1.000 23.967 90 CYS A N 1
ATOM 633 C CA A CYS A 1 90 ? 13.374 7.831 99.359 0.500 25.835 90 CYS A CA 1
ATOM 634 C CA B CYS A 1 90 ? 13.451 7.835 99.415 0.500 25.066 90 CYS A CA 1
ATOM 635 C C . CYS A 1 90 ? 13.158 9.328 99.574 1.000 24.996 90 CYS A C 1
ATOM 636 O O . CYS A 1 90 ? 12.105 9.713 100.052 1.000 23.507 90 CYS A O 1
ATOM 641 N N . THR A 1 91 ? 14.122 10.183 99.187 1.000 25.136 91 THR A N 1
ATOM 642 C CA . THR A 1 91 ? 13.905 11.623 99.292 1.000 25.648 91 THR A CA 1
ATOM 643 C C . THR A 1 91 ? 12.729 12.033 98.420 1.000 24.902 91 THR A C 1
ATOM 644 O O . THR A 1 91 ? 11.901 12.817 98.870 1.000 26.440 91 THR A O 1
ATOM 648 N N . HIS A 1 92 ? 12.660 11.507 97.198 1.000 25.312 92 HIS A N 1
ATOM 649 C CA . HIS A 1 92 ? 11.583 11.840 96.273 1.000 25.270 92 HIS A CA 1
ATOM 650 C C . HIS A 1 92 ? 10.242 11.263 96.698 1.000 24.427 92 HIS A C 1
ATOM 651 O O . HIS A 1 92 ? 9.212 11.901 96.503 1.000 26.502 92 HIS A O 1
ATOM 658 N N . PHE A 1 93 ? 10.272 10.057 97.275 1.000 22.738 93 PHE A N 1
ATOM 659 C CA . PHE A 1 93 ? 9.049 9.490 97.834 1.000 23.027 93 PHE A CA 1
ATOM 660 C C . PHE A 1 93 ? 8.455 10.437 98.888 1.000 23.101 93 PHE A C 1
ATOM 661 O O . PHE A 1 93 ? 7.282 10.829 98.814 1.000 22.770 93 PHE A O 1
ATOM 669 N N . VAL A 1 94 ? 9.267 10.842 99.861 1.000 22.263 94 VAL A N 1
ATOM 670 C CA . VAL A 1 94 ? 8.776 11.703 100.922 1.000 22.552 94 VAL A CA 1
ATOM 671 C C . VAL A 1 94 ? 8.426 13.094 100.369 1.000 22.934 94 VAL A C 1
ATOM 672 O O . VAL A 1 94 ? 7.416 13.676 100.759 1.000 23.106 94 VAL A O 1
ATOM 676 N N . SER A 1 95 ? 9.269 13.670 99.495 1.000 24.960 95 SER A N 1
ATOM 677 C CA . SER A 1 95 ? 9.044 15.039 99.024 1.000 27.780 95 SER A CA 1
ATOM 678 C C . SER A 1 95 ? 7.764 15.124 98.203 1.000 30.726 95 SER A C 1
ATOM 679 O O . SER A 1 95 ? 7.039 16.116 98.300 1.000 31.833 95 SER A O 1
ATOM 682 N N . SER A 1 96 ? 7.509 14.102 97.383 1.000 30.104 96 SER A N 1
ATOM 683 C CA . SER A 1 96 ? 6.330 14.074 96.532 1.000 33.637 96 SER A CA 1
ATOM 684 C C . SER A 1 96 ? 5.054 14.042 97.373 1.000 32.563 96 SER A C 1
ATOM 685 O O . SER A 1 96 ? 4.053 14.624 96.989 1.000 34.166 96 SER A O 1
ATOM 688 N N . ILE A 1 97 ? 5.084 13.369 98.526 1.000 28.607 97 ILE A N 1
ATOM 689 C CA . ILE A 1 97 ? 3.937 13.344 99.424 1.000 28.733 97 ILE A CA 1
ATOM 690 C C . ILE A 1 97 ? 3.770 14.666 100.168 1.000 29.766 97 ILE A C 1
ATOM 691 O O . ILE A 1 97 ? 2.655 15.157 100.290 1.000 30.004 97 ILE A O 1
ATOM 696 N N . THR A 1 98 ? 4.872 15.216 100.691 1.000 29.480 98 THR A N 1
ATOM 697 C CA . THR A 1 98 ? 4.811 16.255 101.712 1.000 30.374 98 THR A CA 1
ATOM 698 C C . THR A 1 98 ? 4.995 17.650 101.133 1.000 33.695 98 THR A C 1
ATOM 699 O O . THR A 1 98 ? 4.604 18.619 101.766 1.000 32.552 98 THR A O 1
ATOM 703 N N . GLY A 1 99 ? 5.629 17.743 99.955 1.000 33.094 99 GLY A N 1
ATOM 704 C CA . GLY A 1 99 ? 6.000 19.016 99.378 1.000 36.822 99 GLY A CA 1
ATOM 705 C C . GLY A 1 99 ? 7.239 19.641 100.012 1.000 35.092 99 GLY A C 1
ATOM 706 O O . GLY A 1 99 ? 7.590 20.766 99.675 1.000 34.614 99 GLY A O 1
ATOM 707 N N . GLU A 1 100 ? 7.896 18.931 100.936 1.000 35.337 100 GLU A N 1
ATOM 708 C CA . GLU A 1 100 ? 9.070 19.469 101.603 1.000 35.700 100 GLU A CA 1
ATOM 709 C C . GLU A 1 100 ? 10.294 19.107 100.773 1.000 36.913 100 GLU A C 1
ATOM 710 O O . GLU A 1 100 ? 10.388 17.992 100.272 1.000 36.296 100 GLU A O 1
ATOM 716 N N . SER A 1 101 ? 11.228 20.060 100.641 1.000 38.630 101 SER A N 1
ATOM 717 C CA . SER A 1 101 ? 12.503 19.801 100.002 1.000 37.682 101 SER A CA 1
ATOM 718 C C . SER A 1 101 ? 13.385 19.042 100.971 1.000 35.837 101 SER A C 1
ATOM 719 O O . SER A 1 101 ? 13.502 19.421 102.131 1.000 40.153 101 SER A O 1
ATOM 722 N N . LEU A 1 102 ? 13.976 17.952 100.495 1.000 33.001 102 LEU A N 1
ATOM 723 C CA . LEU A 1 102 ? 14.931 17.223 101.306 1.000 32.905 102 LEU A CA 1
ATOM 724 C C . LEU A 1 102 ? 16.223 17.184 100.520 1.000 35.433 102 LEU A C 1
ATOM 725 O O . LEU A 1 102 ? 16.179 17.083 99.295 1.000 40.032 102 LEU A O 1
ATOM 730 N N . PRO A 1 103 ? 17.393 17.200 101.183 1.000 35.596 103 PRO A N 1
ATOM 731 C CA . PRO A 1 103 ? 18.663 17.081 100.460 1.000 39.604 103 PRO A CA 1
ATOM 732 C C . PRO A 1 103 ? 18.744 15.709 99.790 1.000 42.158 103 PRO A C 1
ATOM 733 O O . PRO A 1 103 ? 18.305 14.721 100.375 1.000 42.123 103 PRO A O 1
ATOM 737 N N . ASN A 1 104 ? 19.241 15.647 98.549 1.000 46.497 104 ASN A N 1
ATOM 738 C CA . ASN A 1 104 ? 19.296 14.368 97.858 1.000 50.565 104 ASN A CA 1
ATOM 739 C C . ASN A 1 104 ? 20.521 13.607 98.366 1.000 56.041 104 ASN A C 1
ATOM 740 O O . ASN A 1 104 ? 21.604 13.623 97.782 1.000 53.716 104 ASN A O 1
ATOM 745 N N . THR A 1 105 ? 20.290 12.990 99.530 1.000 61.670 105 THR A N 1
ATOM 746 C CA . THR A 1 105 ? 21.234 12.191 100.290 1.000 60.545 105 THR A CA 1
ATOM 747 C C . THR A 1 105 ? 20.761 10.733 100.294 1.000 59.378 105 THR A C 1
ATOM 748 O O . THR A 1 105 ? 21.360 9.914 100.998 1.000 56.485 105 THR A O 1
ATOM 752 N N . GLY A 1 106 ? 19.672 10.451 99.543 1.000 55.820 106 GLY A N 1
ATOM 753 C CA . GLY A 1 106 ? 18.824 9.287 99.769 1.000 58.436 106 GLY A CA 1
ATOM 754 C C . GLY A 1 106 ? 19.112 8.128 98.817 1.000 61.636 106 GLY A C 1
ATOM 755 O O . GLY A 1 106 ? 18.271 7.248 98.656 1.000 64.057 106 GLY A O 1
ATOM 756 N N . PHE A 1 107 ? 20.309 8.116 98.217 1.000 63.519 107 PHE A N 1
ATOM 757 C CA . PHE A 1 107 ? 20.732 7.045 97.325 1.000 65.724 107 PHE A CA 1
ATOM 758 C C . PHE A 1 107 ? 22.153 6.652 97.706 1.000 65.751 107 PHE A C 1
ATOM 759 O O . PHE A 1 107 ? 22.954 7.516 98.066 1.000 61.273 107 PHE A O 1
ATOM 767 N N . SER A 1 108 ? 22.425 5.342 97.639 1.000 68.936 108 SER A N 1
ATOM 768 C CA . SER A 1 108 ? 23.738 4.798 97.932 1.000 71.422 108 SER A CA 1
ATOM 769 C C . SER A 1 108 ? 24.468 4.493 96.626 1.000 71.539 108 SER A C 1
ATOM 770 O O . SER A 1 108 ? 24.124 3.527 95.955 1.000 65.070 108 SER A O 1
ATOM 773 N N . MET A 1 109 ? 25.471 5.307 96.271 1.000 70.180 109 MET A N 1
ATOM 774 C CA . MET A 1 109 ? 26.213 5.092 95.035 1.000 76.829 109 MET A CA 1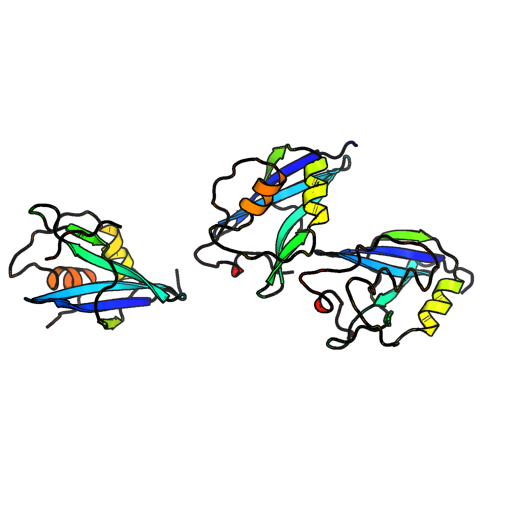
ATOM 775 C C . MET A 1 109 ? 26.877 3.711 95.052 1.000 73.989 109 MET A C 1
ATOM 776 O O . MET A 1 109 ? 26.945 3.032 94.026 1.000 73.619 109 MET A O 1
ATOM 781 N N . ALA A 1 110 ? 27.349 3.305 96.240 1.000 69.755 110 ALA A N 1
ATOM 782 C CA . ALA A 1 110 ? 28.084 2.064 96.427 1.000 68.027 110 ALA A CA 1
ATOM 783 C C . ALA A 1 110 ? 27.186 0.835 96.274 1.000 62.414 110 ALA A C 1
ATOM 784 O O . ALA A 1 110 ? 27.638 -0.186 95.764 1.000 63.209 110 ALA A O 1
ATOM 786 N N . LEU A 1 111 ? 25.933 0.913 96.745 1.000 57.518 111 LEU A N 1
ATOM 787 C CA . LEU A 1 111 ? 25.093 -0.277 96.869 1.000 54.972 111 LEU A CA 1
ATOM 788 C C . LEU A 1 111 ? 23.875 -0.209 95.950 1.000 50.574 111 LEU A C 1
ATOM 789 O O . LEU A 1 111 ? 23.215 -1.224 95.744 1.000 50.491 111 LEU A O 1
ATOM 794 N N . GLY A 1 112 ? 23.532 1.000 95.480 1.000 49.852 112 GLY A N 1
ATOM 795 C CA . GLY A 1 112 ? 22.267 1.262 94.808 1.000 50.684 112 GLY A CA 1
ATOM 796 C C . GLY A 1 112 ? 21.079 0.675 95.580 1.000 45.358 112 GLY A C 1
ATOM 797 O O . GLY A 1 112 ? 20.933 0.907 96.780 1.000 41.033 112 GLY A O 1
ATOM 798 N N . ILE A 1 113 ? 20.272 -0.127 94.881 1.000 44.667 113 ILE A N 1
ATOM 799 C CA . ILE A 1 113 ? 19.079 -0.735 95.451 1.000 43.594 113 ILE A CA 1
ATOM 800 C C . ILE A 1 113 ? 19.448 -1.678 96.598 1.000 41.468 113 ILE A C 1
ATOM 801 O O . ILE A 1 113 ? 18.654 -1.877 97.506 1.000 36.005 113 ILE A O 1
ATOM 806 N N . GLY A 1 114 ? 20.676 -2.213 96.612 1.000 41.485 114 GLY A N 1
ATOM 807 C CA . GLY A 1 114 ? 21.108 -3.105 97.677 1.000 38.977 114 GLY A CA 1
ATOM 808 C C . GLY A 1 114 ? 21.081 -2.463 99.064 1.000 38.189 114 GLY A C 1
ATOM 809 O O . GLY A 1 114 ? 21.045 -3.170 100.074 1.000 39.038 114 GLY A O 1
ATOM 810 N N . ALA A 1 115 ? 21.078 -1.127 99.104 1.000 37.611 115 ALA A N 1
ATOM 811 C CA . ALA A 1 115 ? 21.044 -0.371 100.346 1.000 38.522 115 ALA A CA 1
ATOM 812 C C . ALA A 1 115 ? 19.677 -0.439 101.027 1.000 36.206 115 ALA A C 1
ATOM 813 O O . ALA A 1 115 ? 19.601 -0.243 102.244 1.000 34.166 115 ALA A O 1
ATOM 815 N N . LEU A 1 116 ? 18.606 -0.673 100.247 1.000 31.407 116 LEU A N 1
ATOM 816 C CA . LEU A 1 116 ? 17.254 -0.774 100.797 1.000 28.598 116 LEU A CA 1
ATOM 817 C C . LEU A 1 116 ? 17.139 -2.066 101.589 1.000 28.286 116 LEU A C 1
ATOM 818 O O . LEU A 1 116 ? 17.757 -3.074 101.241 1.000 28.990 116 LEU A O 1
ATOM 823 N N . THR A 1 117 ? 16.297 -2.033 102.627 1.000 28.602 117 THR A N 1
ATOM 824 C CA . THR A 1 117 ? 16.059 -3.195 103.459 1.000 28.315 117 THR A CA 1
ATOM 825 C C . THR A 1 117 ? 15.222 -4.224 102.695 1.000 27.402 117 THR A C 1
ATOM 826 O O . THR A 1 117 ? 14.230 -3.884 102.067 1.000 25.245 117 THR A O 1
ATOM 830 N N . ALA A 1 118 ? 15.671 -5.483 102.775 1.000 26.378 118 ALA A N 1
ATOM 831 C CA . ALA A 1 118 ? 14.974 -6.602 102.187 1.000 27.906 118 ALA A CA 1
ATOM 832 C C . ALA A 1 118 ? 13.764 -6.913 103.060 1.000 30.665 118 ALA A C 1
ATOM 833 O O . ALA A 1 118 ? 13.868 -6.976 104.284 1.000 33.526 118 ALA A O 1
ATOM 835 N N . ILE A 1 119 ? 12.608 -7.122 102.449 1.000 29.468 119 ILE A N 1
ATOM 836 C CA . ILE A 1 119 ? 11.524 -7.778 103.163 1.000 34.438 119 ILE A CA 1
ATOM 837 C C . ILE A 1 119 ? 11.402 -9.234 102.671 1.000 35.263 119 ILE A C 1
ATOM 838 O O . ILE A 1 119 ? 11.733 -9.477 101.433 1.000 33.333 119 ILE A O 1
ATOM 843 N N . ASP B 1 10 ? -16.214 -27.681 117.810 1.000 70.874 10 ASP B N 1
ATOM 844 C CA . ASP B 1 10 ? -16.400 -27.611 119.287 1.000 69.694 10 ASP B CA 1
ATOM 845 C C . ASP B 1 10 ? -17.271 -26.397 119.602 1.000 67.126 10 ASP B C 1
ATOM 846 O O . ASP B 1 10 ? -16.912 -25.278 119.239 1.000 58.156 10 ASP B O 1
ATOM 851 N N . PRO B 1 11 ? -18.404 -26.570 120.332 1.000 66.517 11 PRO B N 1
ATOM 852 C CA . PRO B 1 11 ? -19.339 -25.472 120.599 1.000 61.118 11 PRO B CA 1
ATOM 853 C C . PRO B 1 11 ? -18.774 -24.324 121.442 1.000 56.619 11 PRO B C 1
ATOM 854 O O . PRO B 1 11 ? -19.370 -23.251 121.517 1.000 59.805 11 PRO B O 1
ATOM 858 N N . ASP B 1 12 ? -17.610 -24.541 122.058 1.000 49.991 12 ASP B N 1
ATOM 859 C CA . ASP B 1 12 ? -16.992 -23.538 122.914 1.000 47.566 12 ASP B CA 1
ATOM 860 C C . ASP B 1 12 ? -16.018 -22.645 122.131 1.000 42.249 12 ASP B C 1
ATOM 861 O O . ASP B 1 12 ? -15.461 -21.717 122.685 1.000 40.790 12 ASP B O 1
ATOM 866 N N . ASP B 1 13 ? -15.801 -22.934 120.847 1.000 40.615 13 ASP B N 1
ATOM 867 C CA . ASP B 1 13 ? -14.793 -22.212 120.085 1.000 37.589 13 ASP B CA 1
ATOM 868 C C . ASP B 1 13 ? -15.380 -20.877 119.643 1.000 33.528 13 ASP B C 1
ATOM 869 O O . ASP B 1 13 ? -16.579 -20.778 119.400 1.000 38.145 13 ASP B O 1
ATOM 874 N N . ARG B 1 14 ? -14.529 -19.851 119.526 1.000 30.823 14 ARG B N 1
ATOM 875 C CA . ARG B 1 14 ? -14.953 -18.588 118.944 1.000 29.703 14 ARG B CA 1
ATOM 876 C C . ARG B 1 14 ? -14.154 -18.341 117.660 1.000 25.364 14 ARG B C 1
ATOM 877 O O . ARG B 1 14 ? -12.991 -18.724 117.576 1.000 24.439 14 ARG B O 1
ATOM 885 N N . VAL B 1 15 ? -14.810 -17.727 116.671 1.000 24.838 15 VAL B N 1
ATOM 886 C CA . VAL B 1 15 ? -14.259 -17.596 115.325 1.000 23.157 15 VAL B CA 1
ATOM 887 C C . VAL B 1 15 ? -14.265 -16.125 114.926 1.000 23.010 15 VAL B C 1
ATOM 888 O O . VAL B 1 15 ? -15.216 -15.394 115.217 1.000 24.208 15 VAL B O 1
ATOM 892 N N . TYR B 1 16 ? -13.179 -15.691 114.267 1.000 21.869 16 TYR B N 1
ATOM 893 C CA . TYR B 1 16 ? -12.968 -14.296 113.941 1.000 21.778 16 TYR B CA 1
ATOM 894 C C . TYR B 1 16 ? -12.471 -14.143 112.518 1.000 21.261 16 TYR B C 1
ATOM 895 O O . TYR B 1 16 ? -11.705 -14.968 112.036 1.000 21.611 16 TYR B O 1
ATOM 904 N N . ILE B 1 17 ? -12.855 -13.033 111.886 1.000 21.335 17 ILE B N 1
ATOM 905 C CA . ILE B 1 17 ? -12.025 -12.461 110.836 1.000 19.850 17 ILE B CA 1
ATOM 906 C C . ILE B 1 17 ? -10.839 -11.768 111.497 1.000 21.246 17 ILE B C 1
ATOM 907 O O . ILE B 1 17 ? -11.025 -11.029 112.462 1.000 23.013 17 ILE B O 1
ATOM 912 N N . VAL B 1 18 ? -9.634 -12.020 110.971 1.000 19.661 18 VAL B N 1
ATOM 913 C CA . VAL B 1 18 ? -8.432 -11.357 111.444 1.000 20.803 18 VAL B CA 1
ATOM 914 C C . VAL B 1 18 ? -7.786 -10.620 110.287 1.000 19.927 18 VAL B C 1
ATOM 915 O O . VAL B 1 18 ? -7.937 -10.961 109.119 1.000 17.977 18 VAL B O 1
ATOM 919 N N . ARG B 1 19 ? -7.117 -9.525 110.647 1.000 21.762 19 ARG B N 1
ATOM 920 C CA . ARG B 1 19 ? -6.503 -8.620 109.699 1.000 23.708 19 ARG B CA 1
ATOM 921 C C . ARG B 1 19 ? -5.020 -8.572 110.064 1.000 25.159 19 ARG B C 1
ATOM 922 O O . ARG B 1 19 ? -4.664 -8.161 111.179 1.000 26.219 19 ARG B O 1
ATOM 930 N N . ALA B 1 20 ? -4.200 -9.189 109.214 1.000 21.006 20 ALA B N 1
ATOM 931 C CA . ALA B 1 20 ? -2.771 -9.235 109.437 1.000 23.124 20 ALA B CA 1
ATOM 932 C C . ALA B 1 20 ? -2.101 -8.212 108.530 1.000 21.665 20 ALA B C 1
ATOM 933 O O . ALA B 1 20 ? -2.035 -8.409 107.316 1.000 22.993 20 ALA B O 1
ATOM 935 N N . GLN B 1 21 ? -1.587 -7.137 109.119 1.000 22.617 21 GLN B N 1
ATOM 936 C CA . GLN B 1 21 ? -0.815 -6.180 108.336 1.000 22.630 21 GLN B CA 1
ATOM 937 C C . GLN B 1 21 ? 0.526 -6.823 107.967 1.000 22.187 21 GLN B C 1
ATOM 938 O O . GLN B 1 21 ? 1.328 -7.176 108.830 1.000 25.022 21 GLN B O 1
ATOM 944 N N . ARG B 1 22 ? 0.778 -6.983 106.669 1.000 20.585 22 ARG B N 1
ATOM 945 C CA . ARG B 1 22 ? 2.083 -7.395 106.183 1.000 18.813 22 ARG B CA 1
ATOM 946 C C . ARG B 1 22 ? 2.754 -6.151 105.600 1.000 18.201 22 ARG B C 1
ATOM 947 O O . ARG B 1 22 ? 2.119 -5.097 105.500 1.000 18.292 22 ARG B O 1
ATOM 955 N N . PRO B 1 23 ? 4.054 -6.206 105.288 1.000 17.150 23 PRO B N 1
ATOM 956 C CA . PRO B 1 23 ? 4.778 -4.986 104.890 1.000 17.060 23 PRO B CA 1
ATOM 957 C C . PRO B 1 23 ? 4.182 -4.226 103.700 1.000 17.766 23 PRO B C 1
ATOM 958 O O . PRO B 1 23 ? 4.277 -2.987 103.663 1.000 18.664 23 PRO B O 1
ATOM 962 N N . THR B 1 24 ? 3.566 -4.936 102.737 1.000 16.647 24 THR B N 1
ATOM 963 C CA . THR B 1 24 ? 3.079 -4.323 101.518 1.000 17.906 24 THR B CA 1
ATOM 964 C C . THR B 1 24 ? 1.565 -4.425 101.328 1.000 19.341 24 THR B C 1
ATOM 965 O O . THR B 1 24 ? 1.059 -3.912 100.322 1.000 19.465 24 THR B O 1
ATOM 969 N N . TYR B 1 25 ? 0.839 -5.123 102.218 1.000 17.200 25 TYR B N 1
ATOM 970 C CA . TYR B 1 25 ? -0.579 -5.370 101.992 1.000 17.971 25 TYR B CA 1
ATOM 971 C C . TYR B 1 25 ? -1.194 -5.926 103.274 1.000 17.996 25 TYR B C 1
ATOM 972 O O . TYR B 1 25 ? -0.486 -6.188 104.257 1.000 16.977 25 TYR B O 1
ATOM 981 N N . VAL B 1 26 ? -2.533 -6.067 103.251 1.000 19.234 26 VAL B N 1
ATOM 982 C CA . VAL B 1 26 ? -3.276 -6.577 104.387 1.000 19.865 26 VAL B CA 1
ATOM 983 C C . VAL B 1 26 ? -3.696 -8.011 104.069 1.000 19.828 26 VAL B C 1
ATOM 984 O O . VAL B 1 26 ? -4.410 -8.239 103.102 1.000 20.047 26 VAL B O 1
ATOM 988 N N . HIS B 1 27 ? -3.255 -8.958 104.895 1.000 18.622 27 HIS B N 1
ATOM 989 C CA . HIS B 1 27 ? -3.583 -10.372 104.724 1.000 19.274 27 HIS B CA 1
ATOM 990 C C . HIS B 1 27 ? -4.802 -10.632 105.610 1.000 18.492 27 HIS B C 1
ATOM 991 O O . HIS B 1 27 ? -4.748 -10.421 106.813 1.000 21.701 27 HIS B O 1
ATOM 998 N N . TRP B 1 28 ? -5.950 -10.936 105.017 1.000 18.532 28 TRP B N 1
ATOM 999 C CA . TRP B 1 28 ? -7.157 -11.261 105.760 1.000 17.732 28 TRP B CA 1
ATOM 1000 C C . TRP B 1 28 ? -7.233 -12.779 105.960 1.000 16.481 28 TRP B C 1
ATOM 1001 O O . TRP B 1 28 ? -6.808 -13.529 105.085 1.000 16.094 28 TRP B O 1
ATOM 1012 N N . ALA B 1 29 ? -7.715 -13.195 107.126 1.000 16.168 29 ALA B N 1
ATOM 1013 C CA . ALA B 1 29 ? -7.775 -14.601 107.485 1.000 15.737 29 ALA B CA 1
ATOM 1014 C C . ALA B 1 29 ? -8.955 -14.858 108.406 1.000 15.965 29 ALA B C 1
ATOM 1015 O O . ALA B 1 29 ? -9.650 -13.931 108.856 1.000 15.801 29 ALA B O 1
ATOM 1017 N N . ILE B 1 30 ? -9.221 -16.150 108.624 1.000 15.901 30 ILE B N 1
ATOM 1018 C CA . ILE B 1 30 ? -10.219 -16.597 109.578 1.000 18.172 30 ILE B CA 1
ATOM 1019 C C . ILE B 1 30 ? -9.511 -17.395 110.660 1.000 18.378 30 ILE B C 1
ATOM 1020 O O . ILE B 1 30 ? -8.704 -18.267 110.341 1.000 16.638 30 ILE B O 1
ATOM 1025 N N . ARG B 1 31 ? -9.828 -17.083 111.927 1.000 19.176 31 ARG B N 1
ATOM 1026 C CA . ARG B 1 31 ? -9.166 -17.706 113.057 1.000 20.603 31 ARG B CA 1
ATOM 1027 C C . ARG B 1 31 ? -10.211 -18.315 113.986 1.000 21.631 31 ARG B C 1
ATOM 1028 O O . ARG B 1 31 ? -11.235 -17.694 114.251 1.000 22.723 31 ARG B O 1
ATOM 1036 N N . LYS B 1 32 ? -9.926 -19.534 114.447 1.000 21.588 32 LYS B N 1
ATOM 1037 C CA . LYS B 1 32 ? -10.714 -20.184 115.478 1.000 22.993 32 LYS B CA 1
ATOM 1038 C C . LYS B 1 32 ? -9.883 -20.282 116.754 1.000 24.187 32 LYS B C 1
ATOM 1039 O O . LYS B 1 32 ? -8.770 -20.818 116.738 1.000 22.362 32 LYS B O 1
ATOM 1045 N N . VAL B 1 33 ? -10.474 -19.789 117.856 1.000 27.028 33 VAL B N 1
ATOM 1046 C CA . VAL B 1 33 ? -9.805 -19.742 119.151 1.000 28.635 33 VAL B CA 1
ATOM 1047 C C . VAL B 1 33 ? -10.554 -20.667 120.115 1.000 30.853 33 VAL B C 1
ATOM 1048 O O . VAL B 1 33 ? -11.761 -20.525 120.307 1.000 28.538 33 VAL B O 1
ATOM 1052 N N . ALA B 1 34 ? -9.810 -21.622 120.687 1.000 32.698 34 ALA B N 1
ATOM 1053 C CA . ALA B 1 34 ? -10.344 -22.554 121.669 1.000 36.133 34 ALA B CA 1
ATOM 1054 C C . ALA B 1 34 ? -10.364 -21.897 123.055 1.000 39.313 34 ALA B C 1
ATOM 1055 O O . ALA B 1 34 ? -9.691 -20.885 123.283 1.000 34.778 34 ALA B O 1
ATOM 1057 N N . PRO B 1 35 ? -11.152 -22.439 124.019 1.000 40.133 35 PRO B N 1
ATOM 1058 C CA . PRO B 1 35 ? -11.146 -21.915 125.394 1.000 44.573 35 PRO B CA 1
ATOM 1059 C C . PRO B 1 35 ? -9.766 -21.767 126.036 1.000 45.485 35 PRO B C 1
ATOM 1060 O O . PRO B 1 35 ? -9.538 -20.806 126.759 1.000 49.409 35 PRO B O 1
ATOM 1064 N N . ASP B 1 36 ? -8.827 -22.670 125.726 1.000 47.565 36 ASP B N 1
ATOM 1065 C CA . ASP B 1 36 ? -7.484 -22.613 126.291 1.000 48.466 36 ASP B CA 1
ATOM 1066 C C . ASP B 1 36 ? -6.607 -21.581 125.580 1.000 48.243 36 ASP B C 1
ATOM 1067 O O . ASP B 1 36 ? -5.420 -21.458 125.894 1.000 45.615 36 ASP B O 1
ATOM 1072 N N . GLY B 1 37 ? -7.171 -20.865 124.592 1.000 45.103 37 GLY B N 1
ATOM 1073 C CA . GLY B 1 37 ? -6.436 -19.815 123.902 1.000 40.865 37 GLY B CA 1
ATOM 1074 C C . GLY B 1 37 ? -5.615 -20.330 122.720 1.000 37.139 37 GLY B C 1
ATOM 1075 O O . GLY B 1 37 ? -4.956 -19.553 122.040 1.000 37.171 37 GLY B O 1
ATOM 1076 N N . SER B 1 38 ? -5.638 -21.640 122.467 1.000 35.012 38 SER B N 1
ATOM 1077 C CA . SER B 1 38 ? -4.979 -22.172 121.287 1.000 32.287 38 SER B CA 1
ATOM 1078 C C . SER B 1 38 ? -5.822 -21.774 120.075 1.000 27.153 38 SER B C 1
ATOM 1079 O O . SER B 1 38 ? -7.036 -21.618 120.178 1.000 27.059 38 SER B O 1
ATOM 1082 N N . ALA B 1 39 ? -5.158 -21.608 118.946 1.000 28.798 39 ALA B N 1
ATOM 1083 C CA . ALA B 1 39 ? -5.815 -21.046 117.780 1.000 27.014 39 ALA B CA 1
ATOM 1084 C C . ALA B 1 39 ? -5.349 -21.774 116.535 1.000 26.519 39 ALA B C 1
ATOM 1085 O O . ALA B 1 39 ? -4.223 -22.265 116.470 1.000 26.815 39 ALA B O 1
ATOM 1087 N N . LYS B 1 40 ? -6.246 -21.775 115.543 1.000 25.292 40 LYS B N 1
ATOM 1088 C CA . LYS B 1 40 ? -5.958 -22.202 114.192 1.000 24.740 40 LYS B CA 1
ATOM 1089 C C . LYS B 1 40 ? -6.419 -21.084 113.257 1.000 22.092 40 LYS B C 1
ATOM 1090 O O . LYS B 1 40 ? -7.322 -20.317 113.597 1.000 20.512 40 LYS B O 1
ATOM 1096 N N . GLN B 1 41 ? -5.787 -21.008 112.080 1.000 20.898 41 GLN B N 1
ATOM 1097 C CA . GLN B 1 41 ? -6.068 -19.934 111.144 1.000 18.800 41 GLN B CA 1
ATOM 1098 C C . GLN B 1 41 ? -5.995 -20.455 109.706 1.000 17.451 41 GLN B C 1
ATOM 1099 O O . GLN B 1 41 ? -5.123 -21.258 109.367 1.000 17.229 41 GLN B O 1
ATOM 1105 N N . ILE B 1 42 ? -6.925 -19.979 108.875 1.000 15.729 42 ILE B N 1
ATOM 1106 C CA . ILE B 1 42 ? -7.010 -20.327 107.471 1.000 16.011 42 ILE B CA 1
ATOM 1107 C C . ILE B 1 42 ? -7.030 -19.048 106.643 1.000 16.327 42 ILE B C 1
ATOM 1108 O O . ILE B 1 42 ? -7.757 -18.104 106.958 1.000 16.553 42 ILE B O 1
ATOM 1113 N N . SER B 1 43 ? -6.299 -19.087 105.527 1.000 15.441 43 SER B N 1
ATOM 1114 C CA . SER B 1 43 ? -6.332 -18.041 104.522 1.000 15.868 43 SER B CA 1
ATOM 1115 C C . SER B 1 43 ? -5.740 -18.594 103.225 1.000 15.036 43 SER B C 1
ATOM 1116 O O . SER B 1 43 ? -5.850 -19.798 102.973 1.000 15.103 43 SER B O 1
ATOM 1119 N N . LEU B 1 44 ? -5.104 -17.735 102.421 1.000 13.736 44 LEU B N 1
ATOM 1120 C CA . LEU B 1 44 ? -4.430 -18.165 101.210 1.000 14.540 44 LEU B CA 1
ATOM 1121 C C . LEU B 1 44 ? -2.930 -18.214 101.440 1.000 15.287 44 LEU B C 1
ATOM 1122 O O . LEU B 1 44 ? -2.334 -17.273 101.962 1.000 14.589 44 LEU B O 1
ATOM 1127 N N . SER B 1 45 ? -2.342 -19.305 100.960 1.000 15.707 45 SER B N 1
ATOM 1128 C CA . SER B 1 45 ? -0.904 -19.494 100.883 1.000 16.077 45 SER B CA 1
ATOM 1129 C C . SER B 1 45 ? -0.605 -19.892 99.439 1.000 16.595 45 SER B C 1
ATOM 1130 O O . SER B 1 45 ? -1.476 -19.854 98.586 1.000 18.092 45 SER B O 1
ATOM 1133 N N . ARG B 1 46 ? 0.617 -20.283 99.107 1.000 18.758 46 ARG B N 1
ATOM 1134 C CA . ARG B 1 46 ? 0.888 -20.634 97.733 1.000 18.833 46 ARG B CA 1
ATOM 1135 C C . ARG B 1 46 ? 1.754 -21.892 97.681 1.000 19.901 46 ARG B C 1
ATOM 1136 O O . ARG B 1 46 ? 2.496 -22.224 98.599 1.000 19.792 46 ARG B O 1
ATOM 1144 N N . SER B 1 47 ? 1.579 -22.602 96.566 1.000 21.567 47 SER B N 1
ATOM 1145 C CA . SER B 1 47 ? 2.458 -23.683 96.166 1.000 21.041 47 SER B CA 1
ATOM 1146 C C . SER B 1 47 ? 3.004 -23.269 94.807 1.000 20.557 47 SER B C 1
ATOM 1147 O O . SER B 1 47 ? 2.270 -23.256 93.816 1.000 21.872 47 SER B O 1
ATOM 1150 N N . GLY B 1 48 ? 4.260 -22.822 94.787 1.000 20.821 48 GLY B N 1
ATOM 1151 C CA . GLY B 1 48 ? 4.802 -22.217 93.585 1.000 21.369 48 GLY B CA 1
ATOM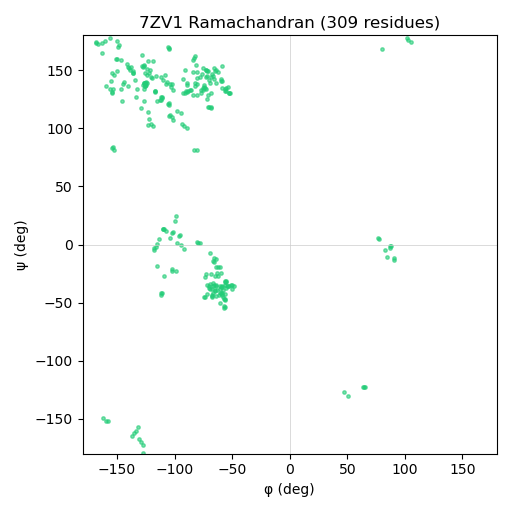 1152 C C . GLY B 1 48 ? 4.047 -20.925 93.283 1.000 21.710 48 GLY B C 1
ATOM 1153 O O . GLY B 1 48 ? 3.983 -20.078 94.166 1.000 23.430 48 GLY B O 1
ATOM 1154 N N . ILE B 1 49 ? 3.440 -20.805 92.094 1.000 21.609 49 ILE B N 1
ATOM 1155 C CA . ILE B 1 49 ? 2.683 -19.599 91.781 1.000 23.153 49 ILE B CA 1
ATOM 1156 C C . ILE B 1 49 ? 1.181 -19.852 91.927 1.000 20.852 49 ILE B C 1
ATOM 1157 O O . ILE B 1 49 ? 0.383 -19.028 91.501 1.000 20.879 49 ILE B O 1
ATOM 1162 N N . GLN B 1 50 ? 0.790 -20.997 92.495 1.000 21.168 50 GLN B N 1
ATOM 1163 C CA . GLN B 1 50 ? -0.614 -21.337 92.658 1.000 20.488 50 GLN B CA 1
ATOM 1164 C C . GLN B 1 50 ? -1.062 -20.998 94.076 1.000 18.786 50 GLN B C 1
ATOM 1165 O O . GLN B 1 50 ? -0.611 -21.624 95.038 1.000 18.529 50 GLN B O 1
ATOM 1171 N N . ALA B 1 51 ? -1.981 -20.040 94.207 1.000 18.077 51 ALA B N 1
ATOM 1172 C CA . ALA B 1 51 ? -2.585 -19.815 95.507 1.000 17.422 51 ALA B CA 1
ATOM 1173 C C . ALA B 1 51 ? -3.467 -21.012 95.885 1.000 17.895 51 ALA B C 1
ATOM 1174 O O . ALA B 1 51 ? -4.084 -21.630 95.012 1.000 19.179 51 ALA B O 1
ATOM 1176 N N . LEU B 1 52 ? -3.474 -21.327 97.189 1.000 18.148 52 LEU B N 1
ATOM 1177 C CA A LEU B 1 52 ? -4.431 -22.290 97.669 0.500 19.107 52 LEU B CA 1
ATOM 1178 C CA B LEU B 1 52 ? -4.248 -22.422 97.772 0.500 17.751 52 LEU B CA 1
ATOM 1179 C C . LEU B 1 52 ? -4.866 -21.949 99.083 1.000 17.469 52 LEU B C 1
ATOM 1180 O O . LEU B 1 52 ? -4.207 -21.238 99.822 1.000 16.775 52 LEU B O 1
ATOM 1189 N N . VAL B 1 53 ? -6.046 -22.455 99.416 1.000 16.601 53 VAL B N 1
ATOM 1190 C CA . VAL B 1 53 ? -6.582 -22.320 100.756 1.000 15.149 53 VAL B CA 1
ATOM 1191 C C . VAL B 1 53 ? -5.781 -23.202 101.718 1.000 15.857 53 VAL B C 1
ATOM 1192 O O . VAL B 1 53 ? -5.578 -24.388 101.434 1.000 17.367 53 VAL B O 1
ATOM 1196 N N . ALA B 1 54 ? -5.301 -22.637 102.838 1.000 15.859 54 ALA B N 1
ATOM 1197 C CA . ALA B 1 54 ? -4.365 -23.337 103.696 1.000 16.641 54 ALA B CA 1
ATOM 1198 C C . ALA B 1 54 ? -4.432 -22.854 105.129 1.000 17.119 54 ALA B C 1
ATOM 1199 O O . ALA B 1 54 ? -4.628 -21.656 105.407 1.000 15.822 54 ALA B O 1
ATOM 1201 N N . LEU B 1 55 ? -4.180 -23.807 106.033 1.000 16.516 55 LEU B N 1
ATOM 1202 C CA . LEU B 1 55 ? -3.880 -23.475 107.412 1.000 18.207 55 LEU B CA 1
ATOM 1203 C C . LEU B 1 55 ? -2.568 -22.704 107.476 1.000 19.105 55 LEU B C 1
ATOM 1204 O O . LEU B 1 55 ? -1.675 -22.915 106.648 1.000 19.072 55 LEU B O 1
ATOM 1209 N N . GLU B 1 56 ? -2.485 -21.826 108.474 1.000 20.244 56 GLU B N 1
ATOM 1210 C CA . GLU B 1 56 ? -1.305 -20.995 108.658 1.000 20.994 56 GLU B CA 1
ATOM 1211 C C . GLU B 1 56 ? -1.170 -20.680 110.140 1.000 22.091 56 GLU B C 1
ATOM 1212 O O . GLU B 1 56 ? -2.135 -20.793 110.885 1.000 20.524 56 GLU B O 1
ATOM 1218 N N . PRO B 1 57 ? 0.033 -20.291 110.621 1.000 24.134 57 PRO B N 1
ATOM 1219 C CA . PRO B 1 57 ? 0.188 -19.920 112.020 1.000 24.955 57 PRO B CA 1
ATOM 1220 C C . PRO B 1 57 ? -0.736 -18.736 112.298 1.000 25.107 57 PRO B C 1
ATOM 1221 O O . PRO B 1 57 ? -0.894 -17.864 111.451 1.000 22.349 57 PRO B O 1
ATOM 1225 N N . PRO B 1 58 ? -1.374 -18.672 113.476 1.000 24.815 58 PRO B N 1
ATOM 1226 C CA . PRO B 1 58 ? -2.130 -17.484 113.859 1.000 25.157 58 PR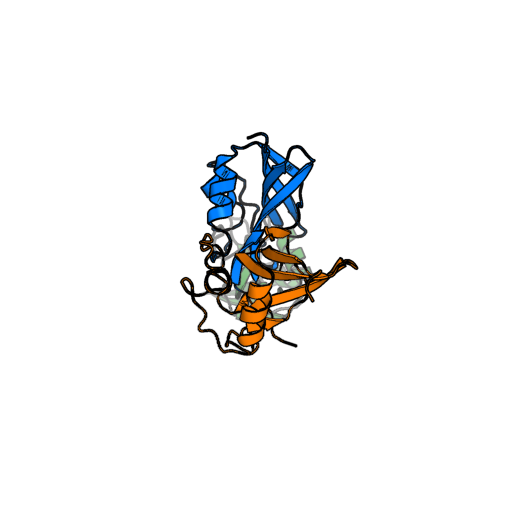O B CA 1
ATOM 1227 C C . PRO B 1 58 ? -1.199 -16.280 113.697 1.000 26.506 58 PRO B C 1
ATOM 1228 O O . PRO B 1 58 ? -0.023 -16.309 114.072 1.000 27.792 58 PRO B O 1
ATOM 1232 N N . GLU B 1 59 ? -1.699 -15.269 113.008 1.000 24.768 59 GLU B N 1
ATOM 1233 C CA . GLU B 1 59 ? -0.968 -14.060 112.665 1.000 26.221 59 GLU B CA 1
ATOM 1234 C C . GLU B 1 59 ? -2.034 -12.987 112.499 1.000 24.584 59 GLU B C 1
ATOM 1235 O O . GLU B 1 59 ? -3.028 -13.257 111.842 1.000 22.708 59 GLU B O 1
ATOM 1241 N N . GLY B 1 60 ? -1.830 -11.789 113.075 1.000 25.169 60 GLY B N 1
ATOM 1242 C CA . GLY B 1 60 ? -2.714 -10.653 112.828 1.000 25.058 60 GLY B CA 1
ATOM 1243 C C . GLY B 1 60 ? -3.685 -10.379 113.977 1.000 26.515 60 GLY B C 1
ATOM 1244 O O . GLY B 1 60 ? -3.733 -11.126 114.960 1.000 26.133 60 GLY B O 1
ATOM 1245 N N . GLU B 1 61 ? -4.452 -9.290 113.833 1.000 29.223 61 GLU B N 1
ATOM 1246 C CA . GLU B 1 61 ? -5.309 -8.788 114.896 1.000 32.214 61 GLU B CA 1
ATOM 1247 C C . GLU B 1 61 ? -6.757 -9.149 114.581 1.000 32.553 61 GLU B C 1
ATOM 1248 O O . GLU B 1 61 ? -7.192 -8.993 113.444 1.000 29.175 61 GLU B O 1
ATOM 1254 N N . PRO B 1 62 ? -7.548 -9.589 115.577 1.000 31.580 62 PRO B N 1
ATOM 1255 C CA . PRO B 1 62 ? -8.985 -9.787 115.392 1.000 32.426 62 PRO B CA 1
ATOM 1256 C C . PRO B 1 62 ? -9.635 -8.523 114.848 1.000 31.352 62 PRO B C 1
ATOM 1257 O O . PRO B 1 62 ? -9.357 -7.420 115.304 1.000 30.625 62 PRO B O 1
ATOM 1261 N N . TYR B 1 63 ? -10.499 -8.706 113.860 1.000 28.939 63 TYR B N 1
ATOM 1262 C CA . TYR B 1 63 ? -11.181 -7.614 113.197 1.000 29.090 63 TYR B CA 1
ATOM 1263 C C . TYR B 1 63 ? -12.663 -7.654 113.535 1.000 29.972 63 TYR B C 1
ATOM 1264 O O . TYR B 1 63 ? -13.255 -6.608 113.797 1.000 30.314 63 TYR B O 1
ATOM 1273 N N . MET B 1 64 ? -13.254 -8.855 113.516 1.000 27.194 64 MET B N 1
ATOM 1274 C CA . MET B 1 64 ? -14.682 -9.020 113.751 1.000 30.177 64 MET B CA 1
ATOM 1275 C C . MET B 1 64 ? -14.947 -10.462 114.166 1.000 29.063 64 MET B C 1
ATOM 1276 O O . MET B 1 64 ? -14.430 -11.419 113.571 1.000 25.788 64 MET B O 1
ATOM 1281 N N . GLU B 1 65 ? -15.793 -10.631 115.179 1.000 26.451 65 GLU B N 1
ATOM 1282 C CA . GLU B 1 65 ? -16.192 -11.967 115.578 1.000 28.251 65 GLU B CA 1
ATOM 1283 C C . GLU B 1 65 ? -17.325 -12.430 114.661 1.000 26.709 65 GLU B C 1
ATOM 1284 O O . GLU B 1 65 ? -18.200 -11.642 114.317 1.000 26.406 65 GLU B O 1
ATOM 1290 N N . ILE B 1 66 ? -17.266 -13.694 114.251 1.000 25.466 66 ILE B N 1
ATOM 1291 C CA . ILE B 1 66 ? -18.267 -14.267 113.355 1.000 25.721 66 ILE B CA 1
ATOM 1292 C C . ILE B 1 66 ? -18.786 -15.551 113.995 1.000 27.776 66 ILE B C 1
ATOM 1293 O O . ILE B 1 66 ? -18.405 -15.889 115.103 1.000 28.049 66 ILE B O 1
ATOM 1298 N N . LEU B 1 67 ? -19.711 -16.222 113.307 1.000 34.234 67 LEU B N 1
ATOM 1299 C CA . LEU B 1 67 ? -20.304 -17.459 113.787 1.000 31.762 67 LEU B CA 1
ATOM 1300 C C . LEU B 1 67 ? -19.362 -18.644 113.574 1.000 31.909 67 LEU B C 1
ATOM 1301 O O . LEU B 1 67 ? -18.627 -18.737 112.587 1.000 37.298 67 LEU B O 1
ATOM 1306 N N . PRO B 1 68 ? -19.370 -19.601 114.521 1.000 31.097 68 PRO B N 1
ATOM 1307 C CA . PRO B 1 68 ? -18.498 -20.773 114.428 1.000 29.371 68 PRO B CA 1
ATOM 1308 C C . PRO B 1 68 ? -18.608 -21.588 113.136 1.000 28.512 68 PRO B C 1
ATOM 1309 O O . PRO B 1 68 ? -17.626 -22.160 112.664 1.000 28.339 68 PRO B O 1
ATOM 1313 N N . SER B 1 69 ? -19.819 -21.694 112.578 1.000 24.914 69 SER B N 1
ATOM 1314 C CA . SER B 1 69 ? -20.017 -22.499 111.392 1.000 25.804 69 SER B CA 1
ATOM 1315 C C . SER B 1 69 ? -19.244 -21.942 110.193 1.000 22.640 69 SER B C 1
ATOM 1316 O O . SER B 1 69 ? -19.057 -22.666 109.225 1.000 22.473 69 SER B O 1
ATOM 1319 N N . HIS B 1 70 ? -18.826 -20.662 110.207 1.000 20.578 70 HIS B N 1
ATOM 1320 C CA . HIS B 1 70 ? -17.938 -20.164 109.156 1.000 20.897 70 HIS B CA 1
ATOM 1321 C C . HIS B 1 70 ? -16.611 -20.917 109.099 1.000 18.812 70 HIS B C 1
ATOM 1322 O O . HIS B 1 70 ? -16.050 -21.092 108.033 1.000 18.680 70 HIS B O 1
ATOM 1329 N N . TRP B 1 71 ? -16.089 -21.318 110.253 1.000 18.665 71 TRP B N 1
ATOM 1330 C CA . TRP B 1 71 ? -14.901 -22.165 110.285 1.000 19.588 71 TRP B CA 1
ATOM 1331 C C . TRP B 1 71 ? -15.098 -23.443 109.478 1.000 19.203 71 TRP B C 1
ATOM 1332 O O . TRP B 1 71 ? -14.230 -23.853 108.710 1.000 18.517 71 TRP B O 1
ATOM 1343 N N . THR B 1 72 ? -16.239 -24.120 109.674 1.000 19.990 72 THR B N 1
ATOM 1344 C CA . THR B 1 72 ? -16.521 -25.346 108.930 1.000 19.641 72 THR B CA 1
ATOM 1345 C C . THR B 1 72 ? -16.465 -25.110 107.420 1.000 19.459 72 THR B C 1
ATOM 1346 O O . THR B 1 72 ? -15.929 -25.922 106.646 1.000 18.727 72 THR B O 1
ATOM 1350 N N . LEU B 1 73 ? -17.042 -23.989 106.974 1.000 18.686 73 LEU B N 1
ATOM 1351 C CA . LEU B 1 73 ? -17.006 -23.647 105.559 1.000 20.018 73 LEU B CA 1
ATOM 1352 C C . LEU B 1 73 ? -15.563 -23.519 105.076 1.000 18.237 73 LEU B C 1
ATOM 1353 O O . LEU B 1 73 ? -15.263 -23.916 103.948 1.000 18.791 73 LEU B O 1
ATOM 1358 N N . ALA B 1 74 ? -14.690 -22.898 105.884 1.000 17.656 74 ALA B N 1
ATOM 1359 C CA . ALA B 1 74 ? -13.297 -22.737 105.488 1.000 17.294 74 ALA B CA 1
ATOM 1360 C C . ALA B 1 74 ? -12.601 -24.101 105.430 1.000 16.351 74 ALA B C 1
ATOM 1361 O O . ALA B 1 74 ? -11.854 -24.362 104.480 1.000 17.855 74 ALA B O 1
ATOM 1363 N N . GLU B 1 75 ? -12.868 -24.982 106.408 1.000 16.861 75 GLU B N 1
ATOM 1364 C CA . GLU B 1 75 ? -12.299 -26.332 106.392 1.000 18.356 75 GLU B CA 1
ATOM 1365 C C . GLU B 1 75 ? -12.699 -27.127 105.135 1.000 18.149 75 GLU B C 1
ATOM 1366 O O . GLU B 1 75 ? -11.911 -27.906 104.564 1.000 18.624 75 GLU B O 1
ATOM 1372 N N . LEU B 1 76 ? -13.928 -26.908 104.662 1.000 16.693 76 LEU B N 1
ATOM 1373 C CA . LEU B 1 76 ? -14.443 -27.545 103.462 1.000 16.669 76 LEU B CA 1
ATOM 1374 C C . LEU B 1 76 ? -13.764 -27.053 102.190 1.000 15.777 76 LEU B C 1
ATOM 1375 O O . LEU B 1 76 ? -14.038 -27.561 101.111 1.000 15.458 76 LEU B O 1
ATOM 1380 N N . GLN B 1 77 ? -12.913 -26.018 102.271 1.000 15.819 77 GLN B N 1
ATOM 1381 C CA . GLN B 1 77 ? -12.194 -25.505 101.120 1.000 16.434 77 GLN B CA 1
ATOM 1382 C C . GLN B 1 77 ? -10.680 -25.700 101.253 1.000 16.075 77 GLN B C 1
ATOM 1383 O O . GLN B 1 77 ? -9.970 -25.333 100.332 1.000 15.310 77 GLN B O 1
ATOM 1389 N N . LEU B 1 78 ? -10.201 -26.289 102.347 1.000 15.754 78 LEU B N 1
ATOM 1390 C CA . LEU B 1 78 ? -8.763 -26.459 102.520 1.000 16.673 78 LEU B CA 1
ATOM 1391 C C . LEU B 1 78 ? -8.134 -27.217 101.358 1.000 17.834 78 LEU B C 1
ATOM 1392 O O . LEU B 1 78 ? -8.621 -28.260 100.906 1.000 17.611 78 LEU B O 1
ATOM 1397 N N . GLY B 1 79 ? -7.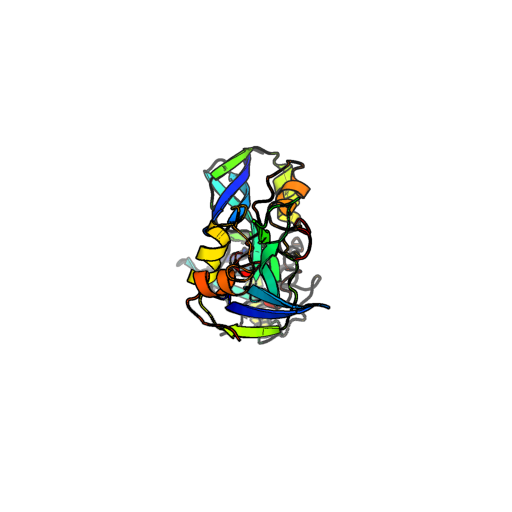031 -26.669 100.846 1.000 18.086 79 GLY B N 1
ATOM 1398 C CA . GLY B 1 79 ? -6.310 -27.271 99.742 1.000 19.416 79 GLY B CA 1
ATOM 1399 C C . GLY B 1 79 ? -6.773 -26.800 98.377 1.000 21.100 79 GLY B C 1
ATOM 1400 O O . GLY B 1 79 ? -6.100 -27.094 97.393 1.000 23.731 79 GLY B O 1
ATOM 1401 N N . ASN B 1 80 ? -7.908 -26.093 98.300 1.000 19.989 80 ASN B N 1
ATOM 1402 C CA . ASN B 1 80 ? -8.476 -25.755 97.003 1.000 20.496 80 ASN B CA 1
ATOM 1403 C C . ASN B 1 80 ? -7.616 -24.718 96.296 1.000 21.826 80 ASN B C 1
ATOM 1404 O O . ASN B 1 80 ? -7.102 -23.801 96.938 1.000 20.649 80 ASN B O 1
ATOM 1409 N N . LYS B 1 81 ? -7.491 -24.883 94.976 1.000 21.605 81 LYS B N 1
ATOM 1410 C CA . LYS B 1 81 ? -6.786 -23.923 94.151 1.000 23.561 81 LYS B CA 1
ATOM 1411 C C . LYS B 1 81 ? -7.590 -22.641 94.078 1.000 22.485 81 LYS B C 1
ATOM 1412 O O . LYS B 1 81 ? -8.820 -22.661 94.056 1.000 22.674 81 LYS B O 1
ATOM 1418 N N . TRP B 1 82 ? -6.859 -21.527 94.153 1.000 22.324 82 TRP B N 1
ATOM 1419 C CA . TRP B 1 82 ? -7.435 -20.207 94.148 1.000 20.703 82 TRP B CA 1
ATOM 1420 C C . TRP B 1 82 ? -6.743 -19.417 93.039 1.000 22.388 82 TRP B C 1
ATOM 1421 O O . TRP B 1 82 ? -5.524 -19.474 92.930 1.000 22.738 82 TRP B O 1
ATOM 1432 N N . GLU B 1 83 ? -7.530 -18.702 92.217 1.000 24.813 83 GLU B N 1
ATOM 1433 C CA . GLU B 1 83 ? -6.971 -17.941 91.113 1.000 27.088 83 GLU B CA 1
ATOM 1434 C C . GLU B 1 83 ? -6.685 -16.520 91.604 1.000 23.375 83 GLU B C 1
ATOM 1435 O O . GLU B 1 83 ? -7.581 -15.712 91.678 1.000 24.767 83 GLU B O 1
ATOM 1441 N N . TYR B 1 84 ? -5.420 -16.221 91.888 1.000 22.702 84 TYR B N 1
ATOM 1442 C CA . TYR B 1 84 ? -5.055 -15.037 92.653 1.000 22.568 84 TYR B CA 1
ATOM 1443 C C . TYR B 1 84 ? -4.833 -13.851 91.709 1.000 24.604 84 TYR B C 1
ATOM 1444 O O . TYR B 1 84 ? -4.121 -13.980 90.715 1.000 26.992 84 TYR B O 1
ATOM 1453 N N . SER B 1 85 ? -5.434 -12.702 92.049 1.000 24.236 85 SER B N 1
ATOM 1454 C CA . SER B 1 85 ? -5.326 -11.486 91.262 1.000 23.895 85 SER B CA 1
ATOM 1455 C C . SER B 1 85 ? -5.692 -10.288 92.133 1.000 23.559 85 SER B C 1
ATOM 1456 O O . SER B 1 85 ? -6.175 -10.440 93.272 1.000 21.379 85 SER B O 1
ATOM 1459 N N . ALA B 1 86 ? -5.531 -9.091 91.541 1.000 23.244 86 ALA B N 1
ATOM 1460 C CA . ALA B 1 86 ? -5.891 -7.834 92.196 1.000 23.895 86 ALA B CA 1
ATOM 1461 C C . ALA B 1 86 ? -7.346 -7.825 92.649 1.000 23.750 86 ALA B C 1
ATOM 1462 O O . ALA B 1 86 ? -7.670 -7.192 93.650 1.000 22.373 86 ALA B O 1
ATOM 1464 N N . THR B 1 87 ? -8.226 -8.527 91.915 1.000 24.508 87 THR B N 1
ATOM 1465 C CA . THR B 1 87 ? -9.645 -8.510 92.217 1.000 26.092 87 THR B CA 1
ATOM 1466 C C . THR B 1 87 ? -10.108 -9.858 92.775 1.000 24.924 87 THR B C 1
ATOM 1467 O O . THR B 1 87 ? -11.316 -10.097 92.886 1.000 24.354 87 THR B O 1
ATOM 1471 N N . ASN B 1 88 ? -9.150 -10.722 93.150 1.000 21.915 88 ASN B N 1
ATOM 1472 C CA . ASN B 1 88 ? -9.485 -12.037 93.697 1.000 21.055 88 ASN B CA 1
ATOM 1473 C C . ASN B 1 88 ? -8.332 -12.492 94.593 1.000 19.666 88 ASN B C 1
ATOM 1474 O O . ASN B 1 88 ? -7.457 -13.244 94.174 1.000 21.733 88 ASN B O 1
ATOM 1479 N N . ASN B 1 89 ? -8.331 -12.020 95.840 1.000 17.678 89 ASN B N 1
ATOM 1480 C CA . ASN B 1 89 ? -7.211 -12.196 96.741 1.000 17.270 89 ASN B CA 1
ATOM 1481 C C . ASN B 1 89 ? -7.732 -12.610 98.115 1.000 16.677 89 ASN B C 1
ATOM 1482 O O . ASN B 1 89 ? -8.864 -13.068 98.220 1.000 16.437 89 ASN B O 1
ATOM 1487 N N . CYS B 1 90 ? -6.900 -12.474 99.172 1.000 17.181 90 CYS B N 1
ATOM 1488 C CA A CYS B 1 90 ? -7.270 -12.918 100.507 0.500 17.786 90 CYS B CA 1
ATOM 1489 C CA B CYS B 1 90 ? -7.317 -12.977 100.470 0.500 18.837 90 CYS B CA 1
ATOM 1490 C C . CYS B 1 90 ? -8.550 -12.232 100.993 1.000 18.096 90 CYS B C 1
ATOM 1491 O O . CYS B 1 90 ? -9.335 -12.812 101.716 1.000 16.060 90 CYS B O 1
ATOM 1496 N N . THR B 1 91 ? -8.755 -10.964 100.589 1.000 17.540 91 THR B N 1
ATOM 1497 C CA . THR B 1 91 ? -9.970 -10.241 100.941 1.000 18.293 91 THR B CA 1
ATOM 1498 C C . THR B 1 91 ? -11.210 -10.995 100.453 1.000 17.523 91 THR B C 1
ATOM 1499 O O . THR B 1 91 ? -12.175 -11.170 101.190 1.000 19.217 91 THR B O 1
ATOM 1503 N N . HIS B 1 92 ? -11.140 -11.423 99.187 1.000 17.148 92 HIS B N 1
ATOM 1504 C CA . HIS B 1 92 ? -12.258 -12.096 98.549 1.000 17.297 92 HIS B CA 1
ATOM 1505 C C . HIS B 1 92 ? -12.452 -13.502 99.097 1.000 16.949 92 HIS B C 1
ATOM 1506 O O . HIS B 1 92 ? -13.607 -13.969 99.187 1.000 16.716 92 HIS B O 1
ATOM 1513 N N . PHE B 1 93 ? -11.342 -14.182 99.435 1.000 16.338 93 PHE B N 1
ATOM 1514 C CA . PHE B 1 93 ? -11.482 -15.465 100.114 1.000 15.773 93 PHE B CA 1
ATOM 1515 C C . PHE B 1 93 ? -12.300 -15.316 101.395 1.000 15.406 93 PHE B C 1
ATOM 1516 O O . PHE B 1 93 ? -13.322 -16.000 101.617 1.000 15.219 93 PHE B O 1
ATOM 1524 N N . VAL B 1 94 ? -11.890 -14.399 102.271 1.000 15.565 94 VAL B N 1
ATOM 1525 C CA . VAL B 1 94 ? -12.557 -14.256 103.555 1.000 15.918 94 VAL B CA 1
ATOM 1526 C C . VAL B 1 94 ? -13.989 -13.722 103.344 1.000 15.954 94 VAL B C 1
ATOM 1527 O O . VAL B 1 94 ? -14.918 -14.190 104.016 1.000 15.535 94 VAL B O 1
ATOM 1531 N N . SER B 1 95 ? -14.201 -12.789 102.397 1.000 16.234 95 SER B N 1
ATOM 1532 C CA A SER B 1 95 ? -15.555 -12.321 102.114 0.500 16.652 95 SER B CA 1
ATOM 1533 C CA B SER B 1 95 ? -15.550 -12.320 102.115 0.500 17.350 95 SER B CA 1
ATOM 1534 C C . SER B 1 95 ? -16.466 -13.465 101.660 1.000 17.375 95 SER B C 1
ATOM 1535 O O . SER B 1 95 ? -17.640 -13.507 102.040 1.000 18.924 95 SER B O 1
ATOM 1540 N N . SER B 1 96 ? -15.940 -14.364 100.812 1.000 17.109 96 SER B N 1
ATOM 1541 C CA . SER B 1 96 ? -16.716 -15.449 100.267 1.000 18.676 96 SER B CA 1
ATOM 1542 C C . SER B 1 96 ? -17.135 -16.435 101.366 1.000 19.271 96 SER B C 1
ATOM 1543 O O . SER B 1 96 ? -18.234 -17.004 101.294 1.000 18.575 96 SER B O 1
ATOM 1546 N N . ILE B 1 97 ? -16.262 -16.637 102.371 1.000 17.437 97 ILE B N 1
ATOM 1547 C CA . ILE B 1 97 ? -16.604 -17.505 103.488 1.000 17.893 97 ILE B CA 1
ATOM 1548 C C . ILE B 1 97 ? -17.647 -16.854 104.405 1.000 18.491 97 ILE B C 1
ATOM 1549 O O . ILE B 1 97 ? -18.548 -17.526 104.893 1.000 17.466 97 ILE B O 1
ATOM 1554 N N . THR B 1 98 ? -17.491 -15.558 104.703 1.000 17.784 98 THR B N 1
ATOM 1555 C CA . THR B 1 98 ? -18.136 -14.921 105.840 1.000 17.799 98 THR B CA 1
ATOM 1556 C C . THR B 1 98 ? -19.349 -14.101 105.428 1.000 18.945 98 THR B C 1
ATOM 1557 O O . THR B 1 98 ? -20.194 -13.792 106.272 1.000 22.126 98 THR B O 1
ATOM 1561 N N . GLY B 1 99 ? -19.400 -13.707 104.146 1.000 19.571 99 GLY B N 1
ATOM 1562 C CA . GLY B 1 99 ? -20.431 -12.826 103.634 1.000 21.457 99 GLY B CA 1
ATOM 1563 C C . GLY B 1 99 ? -20.220 -11.365 104.024 1.000 22.586 99 GLY B C 1
ATOM 1564 O O . GLY B 1 99 ? -21.086 -10.540 103.745 1.000 24.861 99 GLY B O 1
ATOM 1565 N N . GLU B 1 100 ? -19.091 -11.047 104.660 1.000 22.172 100 GLU B N 1
ATOM 1566 C CA . GLU B 1 100 ? -18.810 -9.689 105.094 1.000 25.775 100 GLU B CA 1
ATOM 1567 C C . GLU B 1 100 ? -18.094 -8.977 103.953 1.000 26.473 100 GLU B C 1
ATOM 1568 O O . GLU B 1 100 ? -17.213 -9.563 103.318 1.000 27.189 100 GLU B O 1
ATOM 1574 N N . SER B 1 101 ? -18.475 -7.718 103.696 1.000 27.357 101 SER B N 1
ATOM 1575 C CA . SER B 1 101 ? -17.746 -6.914 102.730 1.000 30.636 101 SER B CA 1
ATOM 1576 C C . SER B 1 101 ? -16.501 -6.368 103.424 1.000 31.351 101 SER B C 1
ATOM 1577 O O . SER B 1 101 ? -16.567 -5.883 104.549 1.000 31.942 101 SER B O 1
ATOM 1580 N N . LEU B 1 102 ? -15.354 -6.563 102.787 1.000 28.210 102 LEU B N 1
ATOM 1581 C CA . LEU B 1 102 ? -14.092 -6.132 103.330 1.000 26.066 102 LEU B CA 1
ATOM 1582 C C . LEU B 1 102 ? -13.444 -5.259 102.266 1.000 25.653 102 LEU B C 1
ATOM 1583 O O . LEU B 1 102 ? -13.607 -5.510 101.071 1.000 26.058 102 LEU B O 1
ATOM 1588 N N . PRO B 1 103 ? -12.671 -4.239 102.662 1.000 26.176 103 PRO B N 1
ATOM 1589 C CA . PRO B 1 103 ? -11.979 -3.398 101.681 1.000 27.842 103 PRO B CA 1
ATOM 1590 C C . PRO B 1 103 ? -10.929 -4.223 100.943 1.000 24.387 103 PRO B C 1
ATOM 1591 O O . PRO B 1 103 ? -10.295 -5.089 101.540 1.000 24.175 103 PRO B O 1
ATOM 1595 N N . ASN B 1 104 ? -10.770 -3.975 99.644 1.000 24.176 104 ASN B N 1
ATOM 1596 C CA . ASN B 1 104 ? -9.821 -4.752 98.871 1.000 22.844 104 ASN B CA 1
ATOM 1597 C C . ASN B 1 104 ? -8.440 -4.143 99.080 1.000 23.843 104 ASN B C 1
ATOM 1598 O O . ASN B 1 104 ? -7.943 -3.414 98.215 1.000 23.855 104 ASN B O 1
ATOM 1603 N N . THR B 1 105 ? -7.830 -4.510 100.214 1.000 22.033 105 THR B N 1
ATOM 1604 C CA . THR B 1 105 ? -6.492 -4.095 100.610 1.000 22.725 105 THR B CA 1
ATOM 1605 C C . THR B 1 105 ? -5.531 -5.283 100.547 1.000 22.929 105 THR B C 1
ATOM 1606 O O . THR B 1 105 ? -4.431 -5.191 101.078 1.000 22.331 105 THR B O 1
ATOM 1610 N N . GLY B 1 106 ? -5.984 -6.371 99.900 1.000 20.318 106 GLY B N 1
ATOM 1611 C CA . GLY B 1 106 ? -5.395 -7.690 99.999 1.000 20.100 106 GLY B CA 1
ATOM 1612 C C . GLY B 1 106 ? -4.463 -8.030 98.827 1.000 20.594 106 GLY B C 1
ATOM 1613 O O . GLY B 1 106 ? -4.214 -9.200 98.581 1.000 22.119 106 GLY B O 1
ATOM 1614 N N . PHE B 1 107 ? -3.895 -7.006 98.172 1.000 19.626 107 PHE B N 1
ATOM 1615 C CA . PHE B 1 107 ? -3.020 -7.248 97.032 1.000 18.810 107 PHE B CA 1
ATOM 1616 C C . PHE B 1 107 ? -1.841 -6.291 97.048 1.000 20.439 107 PHE B C 1
ATOM 1617 O O . PHE B 1 107 ? -1.982 -5.088 97.274 1.000 21.435 107 PHE B O 1
ATOM 1625 N N . SER B 1 108 ? -0.671 -6.875 96.770 1.000 18.569 108 SER B N 1
ATOM 1626 C CA . SER B 1 108 ? 0.580 -6.152 96.629 1.000 19.706 108 SER B CA 1
ATOM 1627 C C . SER B 1 108 ? 0.938 -6.060 95.157 1.000 18.197 108 SER B C 1
ATOM 1628 O O . SER B 1 108 ? 1.273 -7.094 94.559 1.000 18.643 108 SER B O 1
ATOM 1631 N N . MET B 1 109 ? 0.872 -4.853 94.578 1.000 17.167 109 MET B N 1
ATOM 1632 C CA . MET B 1 109 ? 1.166 -4.677 93.154 1.000 19.034 109 MET B CA 1
ATOM 1633 C C . MET B 1 109 ? 2.581 -5.176 92.833 1.000 18.858 109 MET B C 1
ATOM 1634 O O . MET B 1 109 ? 2.843 -5.777 91.774 1.000 18.323 109 MET B O 1
ATOM 1639 N N . ALA B 1 110 ? 3.516 -4.897 93.752 1.000 17.224 110 ALA B N 1
ATOM 1640 C CA . ALA B 1 110 ? 4.920 -5.218 93.525 1.000 19.142 110 ALA B CA 1
ATOM 1641 C C . ALA B 1 110 ? 5.201 -6.715 93.649 1.000 18.419 110 ALA B C 1
ATOM 1642 O O . ALA B 1 110 ? 6.133 -7.182 93.021 1.000 19.153 110 ALA B O 1
ATOM 1644 N N . LEU B 1 111 ? 4.430 -7.466 94.434 1.000 17.623 111 LEU B N 1
ATOM 1645 C CA . LEU B 1 111 ? 4.792 -8.852 94.725 1.000 17.789 111 LEU B CA 1
ATOM 1646 C C . LEU B 1 111 ? 3.852 -9.830 94.026 1.000 19.881 111 LEU B C 1
ATOM 1647 O O . LEU B 1 111 ? 4.248 -10.979 93.823 1.000 18.157 111 LEU B O 1
ATOM 1652 N N . GLY B 1 112 ? 2.603 -9.410 93.750 1.000 20.263 112 GLY B N 1
ATOM 1653 C CA . GLY B 1 112 ? 1.574 -10.329 93.283 1.000 20.301 112 GLY B CA 1
ATOM 1654 C C . GLY B 1 112 ? 1.472 -11.562 94.181 1.000 19.275 112 GLY B C 1
ATOM 1655 O O . GLY B 1 112 ? 1.426 -11.447 95.407 1.000 17.183 112 GLY B O 1
ATOM 1656 N N . ILE B 1 113 ? 1.475 -12.752 93.546 1.000 19.049 113 ILE B N 1
ATOM 1657 C CA . ILE B 1 113 ? 1.408 -14.033 94.232 1.000 19.016 113 ILE B CA 1
ATOM 1658 C C . ILE B 1 113 ? 2.588 -14.206 95.194 1.000 18.435 113 ILE B C 1
ATOM 1659 O O . ILE B 1 113 ? 2.456 -14.869 96.218 1.000 17.855 113 ILE B O 1
ATOM 1664 N N . GLY B 1 114 ? 3.706 -13.519 94.945 1.000 18.171 114 GLY B N 1
ATOM 1665 C CA . GLY B 1 114 ? 4.856 -13.634 95.829 1.000 19.572 114 GLY B CA 1
ATOM 1666 C C . GLY B 1 114 ? 4.615 -13.089 97.234 1.000 18.785 114 GLY B C 1
ATOM 1667 O O . GLY B 1 114 ? 5.434 -13.314 98.109 1.000 19.120 114 GLY B O 1
ATOM 1668 N N . ALA B 1 115 ? 3.512 -12.359 97.457 1.000 17.232 115 ALA B N 1
ATOM 1669 C CA . ALA B 1 115 ? 3.134 -11.881 98.776 1.000 17.247 115 ALA B CA 1
ATOM 1670 C C . ALA B 1 115 ? 2.722 -13.025 99.713 1.000 17.274 115 ALA B C 1
ATOM 1671 O O . ALA B 1 115 ? 2.849 -12.897 100.943 1.000 17.640 115 ALA B O 1
ATOM 1673 N N . LEU B 1 116 ? 2.259 -14.147 99.130 1.000 17.141 116 LEU B N 1
ATOM 1674 C CA . LEU B 1 116 ? 1.758 -15.274 99.893 1.000 16.718 116 LEU B CA 1
ATOM 1675 C C . LEU B 1 116 ? 2.915 -16.159 100.330 1.000 18.066 116 LEU B C 1
ATOM 1676 O O . LEU B 1 116 ? 3.940 -16.260 99.660 1.000 19.609 116 LEU B O 1
ATOM 1681 N N . THR B 1 117 ? 2.709 -16.776 101.485 1.000 18.139 117 THR B N 1
ATOM 1682 C CA . THR B 1 117 ? 3.668 -17.703 102.081 1.000 20.309 117 THR B CA 1
ATOM 1683 C C . THR B 1 117 ? 3.657 -19.039 101.348 1.000 21.564 117 THR B C 1
ATOM 1684 O O . THR B 1 117 ? 2.605 -19.580 101.030 1.000 19.617 117 THR B O 1
ATOM 1688 N N . ALA B 1 118 ? 4.848 -19.567 101.065 1.000 21.814 118 ALA B N 1
ATOM 1689 C CA . ALA B 1 118 ? 4.995 -20.890 100.466 1.000 23.973 118 ALA B CA 1
ATOM 1690 C C . ALA B 1 118 ? 4.568 -21.949 101.480 1.000 25.304 118 ALA B C 1
ATOM 1691 O O . ALA B 1 118 ? 4.919 -21.870 102.646 1.000 25.555 118 ALA B O 1
ATOM 1693 N N . ILE B 1 119 ? 3.713 -22.869 101.061 1.000 29.248 119 ILE B N 1
ATOM 1694 C CA . ILE B 1 119 ? 3.176 -23.858 101.986 1.000 34.706 119 ILE B CA 1
ATOM 1695 C C . ILE B 1 119 ? 4.314 -24.850 102.246 1.000 39.934 119 ILE B C 1
ATOM 1696 O O . ILE B 1 119 ? 5.086 -25.147 101.336 1.000 38.476 119 ILE B O 1
ATOM 1701 N N . ALA B 1 120 ? 4.501 -25.251 103.514 1.000 49.581 120 ALA B N 1
ATOM 1702 C CA . ALA B 1 120 ? 5.688 -26.004 103.915 1.000 53.323 120 ALA B CA 1
ATOM 1703 C C . ALA B 1 120 ? 5.399 -26.772 105.202 1.000 55.031 120 ALA B C 1
ATOM 1704 O O . ALA B 1 120 ? 4.340 -27.406 105.221 1.000 58.743 120 ALA B O 1
ATOM 1706 N N . ASP C 1 10 ? 35.784 1.851 97.247 1.000 69.180 10 ASP C N 1
ATOM 1707 C CA . ASP C 1 10 ? 34.752 0.794 97.047 1.000 69.842 10 ASP C CA 1
ATOM 1708 C C . ASP C 1 10 ? 35.472 -0.509 96.715 1.000 65.347 10 ASP C C 1
ATOM 1709 O O . ASP C 1 10 ? 36.249 -0.547 95.770 1.000 59.569 10 ASP C O 1
ATOM 1714 N N . PRO C 1 11 ? 35.266 -1.604 97.484 1.000 65.194 11 PRO C N 1
ATOM 1715 C CA . PRO C 1 11 ? 36.132 -2.787 97.387 1.000 64.641 11 PRO C CA 1
ATOM 1716 C C . PRO C 1 11 ? 36.035 -3.545 96.061 1.000 59.844 11 PRO C C 1
ATOM 1717 O O . PRO C 1 11 ? 36.898 -4.361 95.750 1.000 60.764 11 PRO C O 1
ATOM 1721 N N . ASP C 1 12 ? 35.001 -3.247 95.266 1.000 57.870 12 ASP C N 1
ATOM 1722 C CA . ASP C 1 12 ? 34.792 -3.919 93.992 1.000 58.647 12 ASP C CA 1
ATOM 1723 C C . ASP C 1 12 ? 35.408 -3.125 92.829 1.000 54.504 12 ASP C C 1
ATOM 1724 O O . ASP C 1 12 ? 35.315 -3.554 91.681 1.000 54.058 12 ASP C O 1
ATOM 1729 N N . ASP C 1 13 ? 36.027 -1.967 93.105 1.000 48.726 13 ASP C N 1
ATOM 1730 C CA . ASP C 1 13 ? 36.605 -1.145 92.046 1.000 45.591 13 ASP C CA 1
ATOM 1731 C C . ASP C 1 13 ? 37.915 -1.763 91.569 1.000 38.365 13 ASP C C 1
ATOM 1732 O O . ASP C 1 13 ? 38.620 -2.399 92.333 1.000 41.098 13 ASP C O 1
ATOM 1737 N N . ARG C 1 14 ? 38.212 -1.603 90.281 1.000 35.086 14 ARG C N 1
ATOM 1738 C CA . ARG C 1 14 ? 39.448 -2.096 89.706 1.000 33.343 14 ARG C CA 1
ATOM 1739 C C . ARG C 1 14 ? 40.201 -0.906 89.129 1.000 28.754 14 ARG C C 1
ATOM 1740 O O . ARG C 1 14 ? 39.585 0.002 88.569 1.000 26.526 14 ARG C O 1
ATOM 1748 N N . VAL C 1 15 ? 41.529 -0.956 89.238 1.000 25.227 15 VAL C N 1
ATOM 1749 C CA . VAL C 1 15 ? 42.374 0.171 88.865 1.000 23.043 15 VAL C CA 1
ATOM 1750 C C . VAL C 1 15 ? 43.428 -0.313 87.869 1.000 23.556 15 VAL C C 1
ATOM 1751 O O . VAL C 1 15 ? 43.988 -1.415 88.016 1.000 24.461 15 VAL C O 1
ATOM 1755 N N . TYR C 1 16 ? 43.679 0.509 86.848 1.000 22.390 16 TYR C N 1
ATOM 1756 C CA . TYR C 1 16 ? 44.563 0.167 85.752 1.000 23.427 16 TYR C CA 1
ATOM 1757 C C . TYR C 1 16 ? 45.491 1.321 85.390 1.000 24.306 16 TYR C C 1
ATOM 1758 O O . TYR C 1 16 ? 45.134 2.493 85.522 1.000 23.972 16 TYR C O 1
ATOM 1767 N N . ILE C 1 17 ? 46.681 0.968 84.906 1.000 24.076 17 ILE C N 1
ATOM 1768 C CA . ILE C 1 17 ? 47.429 1.841 84.026 1.000 25.022 17 ILE C CA 1
ATOM 1769 C C . ILE C 1 17 ? 46.791 1.728 82.649 1.000 25.811 17 ILE C C 1
ATOM 1770 O O . ILE C 1 17 ? 46.546 0.611 82.208 1.000 26.788 17 ILE C O 1
ATOM 1775 N N . VAL C 1 18 ? 46.537 2.872 81.993 1.000 24.938 18 VAL C N 1
ATOM 1776 C CA . VAL C 1 18 ? 46.001 2.866 80.643 1.000 26.975 18 VAL C CA 1
ATOM 1777 C C . VAL C 1 18 ? 46.925 3.647 79.718 1.000 26.286 18 VAL C C 1
ATOM 1778 O O . VAL C 1 18 ? 47.696 4.497 80.155 1.000 25.440 18 VAL C O 1
ATOM 1782 N N . ARG C 1 19 ? 46.811 3.342 78.422 1.000 27.201 19 ARG C N 1
ATOM 1783 C CA . ARG C 1 19 ? 47.705 3.837 77.390 1.000 30.009 19 ARG C CA 1
ATOM 1784 C C . ARG C 1 19 ? 46.852 4.324 76.221 1.000 30.050 19 ARG C C 1
ATOM 1785 O O . ARG C 1 19 ? 46.024 3.564 75.717 1.000 31.004 19 ARG C O 1
ATOM 1793 N N . ALA C 1 20 ? 47.071 5.568 75.779 1.000 30.008 20 ALA C N 1
ATOM 1794 C CA . ALA C 1 20 ? 46.313 6.166 74.693 1.000 32.155 20 ALA C CA 1
ATOM 1795 C C . ALA C 1 20 ? 47.274 6.743 73.656 1.000 32.362 20 ALA C C 1
ATOM 1796 O O . ALA C 1 20 ? 47.988 7.699 73.948 1.000 31.556 20 ALA C O 1
ATOM 1798 N N . GLN C 1 21 ? 47.232 6.222 72.426 1.000 34.871 21 GLN C N 1
ATOM 1799 C CA . GLN C 1 21 ? 47.958 6.837 71.327 1.000 35.723 21 GLN C CA 1
ATOM 1800 C C . GLN C 1 21 ? 47.299 8.162 70.946 1.000 36.917 21 GLN C C 1
ATOM 1801 O O . GLN C 1 21 ? 46.142 8.200 70.576 1.000 38.263 21 GLN C O 1
ATOM 1807 N N . ARG C 1 22 ? 48.034 9.267 71.072 1.000 33.189 22 ARG C N 1
ATOM 1808 C CA . ARG C 1 22 ? 47.609 10.559 70.565 1.000 33.212 22 ARG C CA 1
ATOM 1809 C C . ARG C 1 22 ? 48.425 10.866 69.313 1.000 32.369 22 ARG C C 1
ATOM 1810 O O . ARG C 1 22 ? 49.343 10.124 69.002 1.000 33.520 22 ARG C O 1
ATOM 1818 N N . PRO C 1 23 ? 48.093 11.909 68.527 1.000 32.910 23 PRO C N 1
ATOM 1819 C CA . PRO C 1 23 ? 48.766 12.108 67.237 1.000 37.745 23 PRO C CA 1
ATOM 1820 C C . PRO C 1 23 ? 50.296 12.223 67.285 1.000 42.384 23 PRO C C 1
ATOM 1821 O O . PRO C 1 23 ? 50.958 11.734 66.376 1.000 46.038 23 PRO C O 1
ATOM 1825 N N . THR C 1 24 ? 50.864 12.833 68.343 1.000 42.895 24 THR C N 1
ATOM 1826 C CA . THR C 1 24 ? 52.312 13.025 68.387 1.000 45.039 24 THR C CA 1
ATOM 1827 C C . THR C 1 24 ? 53.002 12.277 69.532 1.000 44.191 24 THR C C 1
ATOM 1828 O O . THR C 1 24 ? 54.223 12.343 69.643 1.000 46.050 24 THR C O 1
ATOM 1832 N N . TYR C 1 25 ? 52.250 11.578 70.388 1.000 41.858 25 TYR C N 1
ATOM 1833 C CA . TYR C 1 25 ? 52.854 10.948 71.556 1.000 39.621 25 TYR C CA 1
ATOM 1834 C C . TYR C 1 25 ? 51.874 9.955 72.170 1.000 37.438 25 TYR C C 1
ATOM 1835 O O . TYR C 1 25 ? 50.721 9.849 71.750 1.000 34.515 25 TYR C O 1
ATOM 1844 N N . VAL C 1 26 ? 52.377 9.207 73.156 1.000 34.776 26 VAL C N 1
ATOM 1845 C CA . VAL C 1 26 ? 51.596 8.205 73.852 1.000 34.846 26 VAL C CA 1
ATOM 1846 C C . VAL C 1 26 ? 51.237 8.769 75.227 1.000 33.768 26 VAL C C 1
ATOM 1847 O O . VAL C 1 26 ? 52.106 9.138 76.000 1.000 33.611 26 VAL C O 1
ATOM 1851 N N . HIS C 1 27 ? 49.939 8.857 75.502 1.000 31.263 27 HIS C N 1
ATOM 1852 C CA . HIS C 1 27 ? 49.447 9.359 76.769 1.000 29.608 27 HIS C CA 1
ATOM 1853 C C . HIS C 1 27 ? 49.248 8.182 77.721 1.000 28.929 27 HIS C C 1
ATOM 1854 O O . HIS C 1 27 ? 48.671 7.157 77.334 1.000 31.635 27 HIS C O 1
ATOM 1861 N N . TRP C 1 28 ? 49.784 8.323 78.941 1.000 25.259 28 TRP C N 1
ATOM 1862 C CA . TRP C 1 28 ? 49.604 7.329 79.996 1.000 24.624 28 TRP C CA 1
ATOM 1863 C C . TRP C 1 28 ? 48.734 7.919 81.100 1.000 23.003 28 TRP C C 1
ATOM 1864 O O . TRP C 1 28 ? 48.878 9.094 81.426 1.000 25.316 28 TRP C O 1
ATOM 1875 N N . ALA C 1 29 ? 47.884 7.079 81.698 1.000 22.593 29 ALA C N 1
ATOM 1876 C CA . ALA C 1 29 ? 47.013 7.514 82.776 1.000 23.515 29 ALA C CA 1
ATOM 1877 C C . ALA C 1 29 ? 46.708 6.368 83.739 1.000 23.465 29 ALA C C 1
ATOM 1878 O O . ALA C 1 29 ? 47.092 5.218 83.507 1.000 24.456 29 ALA C O 1
ATOM 1880 N N . ILE C 1 30 ? 45.987 6.714 84.812 1.000 23.065 30 ILE C N 1
ATOM 1881 C CA . ILE C 1 30 ? 45.459 5.756 85.771 1.000 22.862 30 ILE C CA 1
ATOM 1882 C C . ILE C 1 30 ? 43.940 5.826 85.745 1.000 23.878 30 ILE C C 1
ATOM 1883 O O . ILE C 1 30 ? 43.374 6.915 85.828 1.000 24.011 30 ILE C O 1
ATOM 1888 N N . ARG C 1 31 ? 43.300 4.655 85.644 1.000 23.252 31 ARG C N 1
ATOM 1889 C CA . ARG C 1 31 ? 41.849 4.592 85.523 1.000 24.165 31 ARG C CA 1
ATOM 1890 C C . ARG C 1 31 ? 41.283 3.685 86.607 1.000 23.966 31 ARG C C 1
ATOM 1891 O O . ARG C 1 31 ? 41.821 2.599 86.847 1.000 24.457 31 ARG C O 1
ATOM 1899 N N . LYS C 1 32 ? 40.190 4.146 87.226 1.000 25.875 32 LYS C N 1
ATOM 1900 C CA . LYS C 1 32 ? 39.413 3.335 88.144 1.000 27.085 32 LYS C CA 1
ATOM 1901 C C . LYS C 1 32 ? 38.056 3.007 87.513 1.000 27.399 32 LYS C C 1
ATOM 1902 O O . LYS C 1 32 ? 37.325 3.914 87.104 1.000 27.042 32 LYS C O 1
ATOM 1908 N N . VAL C 1 33 ? 37.742 1.709 87.462 1.000 29.548 33 VAL C N 1
ATOM 1909 C CA . VAL C 1 33 ? 36.513 1.193 86.868 1.000 32.302 33 VAL C CA 1
ATOM 1910 C C . VAL C 1 33 ? 35.632 0.606 87.968 1.000 34.646 33 VAL C C 1
ATOM 1911 O O . VAL C 1 33 ? 36.072 -0.259 88.732 1.000 34.148 33 VAL C O 1
ATOM 1915 N N . ALA C 1 34 ? 34.394 1.109 88.038 1.000 38.529 34 ALA C N 1
ATOM 1916 C CA . ALA C 1 34 ? 33.403 0.620 88.987 1.000 44.794 34 ALA C CA 1
ATOM 1917 C C . ALA C 1 34 ? 32.724 -0.633 88.428 1.000 47.894 34 ALA C C 1
ATOM 1918 O O . ALA C 1 34 ? 32.769 -0.881 87.221 1.000 49.174 34 ALA C O 1
ATOM 1920 N N . PRO C 1 35 ? 32.078 -1.458 89.286 1.000 48.779 35 PRO C N 1
ATOM 1921 C CA . PRO C 1 35 ? 31.288 -2.604 88.822 1.000 53.955 35 PRO C CA 1
ATOM 1922 C C . PRO C 1 35 ? 30.298 -2.320 87.692 1.000 55.094 35 PRO C C 1
ATOM 1923 O O . PRO C 1 35 ? 30.137 -3.146 86.803 1.000 59.803 35 PRO C O 1
ATOM 1927 N N . ASP C 1 36 ? 29.680 -1.133 87.690 1.000 54.885 36 ASP C N 1
ATOM 1928 C CA . ASP C 1 36 ? 28.690 -0.783 86.679 1.000 56.975 36 ASP C CA 1
ATOM 1929 C C . ASP C 1 36 ? 29.357 -0.333 85.377 1.000 56.780 36 ASP C C 1
ATOM 1930 O O . ASP C 1 36 ? 28.667 0.080 84.443 1.000 57.086 36 ASP C O 1
ATOM 1935 N N . GLY C 1 37 ? 30.697 -0.368 85.325 1.000 51.286 37 GLY C N 1
ATOM 1936 C CA . GLY C 1 37 ? 31.427 -0.043 84.111 1.000 47.413 37 GLY C CA 1
ATOM 1937 C C . GLY C 1 37 ? 31.720 1.451 83.971 1.000 44.896 37 GLY C C 1
ATOM 1938 O O . GLY C 1 37 ? 32.361 1.861 83.009 1.000 43.699 37 GLY C O 1
ATOM 1939 N N . SER C 1 38 ? 31.240 2.279 84.909 1.000 43.060 38 SER C N 1
ATOM 1940 C CA . SER C 1 38 ? 31.600 3.684 84.898 1.000 41.939 38 SER C CA 1
ATOM 1941 C C . SER C 1 38 ? 33.061 3.803 85.330 1.000 37.552 38 SER C C 1
ATOM 1942 O O . SER C 1 38 ? 33.567 2.970 86.073 1.000 36.072 38 SER C O 1
ATOM 1945 N N . ALA C 1 39 ? 33.743 4.824 84.812 1.000 37.157 39 ALA C N 1
ATOM 1946 C CA . ALA C 1 39 ? 35.177 4.941 85.019 1.000 34.679 39 ALA C CA 1
ATOM 1947 C C . ALA C 1 39 ? 35.546 6.393 85.282 1.000 34.092 39 ALA C C 1
ATOM 1948 O O . ALA C 1 39 ? 34.875 7.316 84.798 1.000 33.258 39 ALA C O 1
ATOM 1950 N N . LYS C 1 40 ? 36.641 6.559 86.032 1.000 30.498 40 LYS C N 1
ATOM 1951 C CA . LYS C 1 40 ? 37.307 7.841 86.199 1.000 31.872 40 LYS C CA 1
ATOM 1952 C C . LYS C 1 40 ? 38.778 7.664 85.847 1.000 27.958 40 LYS C C 1
ATOM 1953 O O . LYS C 1 40 ? 39.312 6.557 85.974 1.000 26.876 40 LYS C O 1
ATOM 1959 N N . GLN C 1 41 ? 39.429 8.756 85.431 1.000 25.011 41 GLN C N 1
ATOM 1960 C CA . GLN C 1 41 ? 40.797 8.670 84.945 1.000 23.625 41 GLN C CA 1
ATOM 1961 C C . GLN C 1 41 ? 41.578 9.922 85.336 1.000 23.192 41 GLN C C 1
ATOM 1962 O O . GLN C 1 41 ? 41.053 11.043 85.243 1.000 22.333 41 GLN C O 1
ATOM 1968 N N . ILE C 1 42 ? 42.834 9.706 85.766 1.000 21.510 42 ILE C N 1
ATOM 1969 C CA . ILE C 1 42 ? 43.721 10.785 86.181 1.000 21.939 42 ILE C CA 1
ATOM 1970 C C . ILE C 1 42 ? 45.024 10.692 85.405 1.000 21.837 42 ILE C C 1
ATOM 1971 O O . ILE C 1 42 ? 45.614 9.614 85.259 1.000 21.205 42 ILE C O 1
ATOM 1976 N N . SER C 1 43 ? 45.518 11.866 84.989 1.000 23.226 43 SER C N 1
ATOM 1977 C CA . SER C 1 43 ? 46.847 12.000 84.417 1.000 24.187 43 SER C CA 1
ATOM 1978 C C . SER C 1 43 ? 47.302 13.451 84.575 1.000 24.940 43 SER C C 1
ATOM 1979 O O . SER C 1 43 ? 46.851 14.136 85.501 1.000 24.674 43 SER C O 1
ATOM 1982 N N . LEU C 1 44 ? 48.165 13.900 83.658 1.000 24.402 44 LEU C N 1
ATOM 1983 C CA . LEU C 1 44 ? 48.513 15.314 83.575 1.000 26.368 44 LEU C CA 1
ATOM 1984 C C . LEU C 1 44 ? 47.757 15.961 82.422 1.000 25.589 44 LEU C C 1
ATOM 1985 O O . LEU C 1 44 ? 47.704 15.413 81.309 1.000 26.254 44 LEU C O 1
ATOM 1990 N N . SER C 1 45 ? 47.256 17.170 82.706 1.000 27.939 45 SER C N 1
ATOM 1991 C CA . SER C 1 45 ? 46.608 18.023 81.724 1.000 27.599 45 SER C CA 1
ATOM 1992 C C . SER C 1 45 ? 47.255 19.402 81.787 1.000 30.624 45 SER C C 1
ATOM 1993 O O . SER C 1 45 ? 47.852 19.773 82.790 1.000 29.445 45 SER C O 1
ATOM 1996 N N . ARG C 1 46 ? 47.029 20.197 80.743 1.000 31.411 46 ARG C N 1
ATOM 1997 C CA A ARG C 1 46 ? 47.610 21.530 80.668 0.500 34.963 46 ARG C CA 1
ATOM 1998 C CA B ARG C 1 46 ? 47.600 21.531 80.632 0.500 34.200 46 ARG C CA 1
ATOM 1999 C C . ARG C 1 46 ? 46.554 22.542 81.098 1.000 35.428 46 ARG C C 1
ATOM 2000 O O . ARG C 1 46 ? 45.432 22.504 80.598 1.000 35.794 46 ARG C O 1
ATOM 2015 N N . SER C 1 47 ? 46.930 23.394 82.055 1.000 36.334 47 SER C N 1
ATOM 2016 C CA . SER C 1 47 ? 46.092 24.497 82.488 1.000 41.511 47 SER C CA 1
ATOM 2017 C C . SER C 1 47 ? 46.920 25.759 82.290 1.000 42.081 47 SER C C 1
ATOM 2018 O O . SER C 1 47 ? 47.883 25.968 83.016 1.000 41.432 47 SER C O 1
ATOM 2021 N N . GLY C 1 48 ? 46.621 26.506 81.230 1.000 45.781 48 GLY C N 1
ATOM 2022 C CA . GLY C 1 48 ? 47.495 27.587 80.813 1.000 50.056 48 GLY C CA 1
ATOM 2023 C C . GLY C 1 48 ? 48.849 27.021 80.393 1.000 50.225 48 GLY C C 1
ATOM 2024 O O . GLY C 1 48 ? 48.910 26.164 79.521 1.000 50.139 48 GLY C O 1
ATOM 2025 N N . ILE C 1 49 ? 49.916 27.484 81.046 1.000 50.947 49 ILE C N 1
ATOM 2026 C CA . ILE C 1 49 ? 51.266 27.040 80.732 1.000 50.769 49 ILE C CA 1
ATOM 2027 C C . ILE C 1 49 ? 51.737 26.016 81.763 1.000 47.643 49 ILE C C 1
ATOM 2028 O O . ILE C 1 49 ? 52.912 25.656 81.750 1.000 47.610 49 ILE C O 1
ATOM 2033 N N . GLN C 1 50 ? 50.839 25.521 82.631 1.000 40.362 50 GLN C N 1
ATOM 2034 C CA . GLN C 1 50 ? 51.224 24.583 83.678 1.000 37.809 50 GLN C CA 1
ATOM 2035 C C . GLN C 1 50 ? 50.704 23.185 83.364 1.000 32.760 50 GLN C C 1
ATOM 2036 O O . GLN C 1 50 ? 49.633 23.030 82.824 1.000 31.431 50 GLN C O 1
ATOM 2042 N N . ALA C 1 51 ? 51.455 22.155 83.735 1.000 32.062 51 ALA C N 1
ATOM 2043 C CA . ALA C 1 51 ? 50.919 20.805 83.814 1.000 30.785 51 ALA C CA 1
ATOM 2044 C C . ALA C 1 51 ? 50.303 20.648 85.197 1.000 31.415 51 ALA C C 1
ATOM 2045 O O . ALA C 1 51 ? 50.940 21.018 86.163 1.000 35.972 51 ALA C O 1
ATOM 2047 N N . LEU C 1 52 ? 49.081 20.103 85.286 1.000 27.395 52 LEU C N 1
ATOM 2048 C CA . LEU C 1 52 ? 48.467 19.785 86.563 1.000 27.287 52 LEU C CA 1
ATOM 2049 C C . LEU C 1 52 ? 48.013 18.334 86.561 1.000 26.509 52 LEU C C 1
ATOM 2050 O O . LEU C 1 52 ? 47.564 17.840 85.527 1.000 25.645 52 LEU C O 1
ATOM 2055 N N . VAL C 1 53 ? 47.975 17.745 87.757 1.000 25.869 53 VAL C N 1
ATOM 2056 C CA . VAL C 1 53 ? 47.299 16.472 87.960 1.000 25.005 53 VAL C CA 1
ATOM 2057 C C . VAL C 1 53 ? 45.795 16.720 87.877 1.000 25.326 53 VAL C C 1
ATOM 2058 O O . VAL C 1 53 ? 45.269 17.603 88.565 1.000 26.576 53 VAL C O 1
ATOM 2062 N N . ALA C 1 54 ? 45.120 15.967 86.996 1.000 23.674 54 ALA C N 1
ATOM 2063 C CA . ALA C 1 54 ? 43.741 16.271 86.666 1.000 24.119 54 ALA C CA 1
ATOM 2064 C C . ALA C 1 54 ? 42.996 15.023 86.240 1.000 22.086 54 ALA C C 1
ATOM 2065 O O . ALA C 1 54 ? 43.534 14.155 85.545 1.000 23.499 54 ALA C O 1
ATOM 2067 N N . LEU C 1 55 ? 41.711 15.014 86.602 1.000 23.995 55 LEU C N 1
ATOM 2068 C CA . LEU C 1 55 ? 40.760 14.085 86.016 1.000 24.682 55 LEU C CA 1
ATOM 2069 C C . LEU C 1 55 ? 40.633 14.385 84.526 1.000 26.512 55 LEU C C 1
ATOM 2070 O O . LEU C 1 55 ? 40.853 15.503 84.068 1.000 25.726 55 LEU C O 1
ATOM 2075 N N . GLU C 1 56 ? 40.340 13.339 83.767 1.000 25.974 56 GLU C N 1
ATOM 2076 C CA . GLU C 1 56 ? 40.168 13.456 82.326 1.000 26.531 56 GLU C CA 1
ATOM 2077 C C . GLU C 1 56 ? 39.175 12.399 81.883 1.000 27.270 56 GLU C C 1
ATOM 2078 O O . GLU C 1 56 ? 38.936 11.427 82.603 1.000 28.707 56 GLU C O 1
ATOM 2084 N N . PRO C 1 57 ? 38.530 12.560 80.704 1.000 29.630 57 PRO C N 1
ATOM 2085 C CA . PRO C 1 57 ? 37.611 11.544 80.217 1.000 31.314 57 PRO C CA 1
ATOM 2086 C C . PRO C 1 57 ? 38.383 10.244 80.053 1.000 30.680 57 PRO C C 1
ATOM 2087 O O . PRO C 1 57 ? 39.553 10.268 79.658 1.000 30.287 57 PRO C O 1
ATOM 2091 N N . PRO C 1 58 ? 37.785 9.087 80.391 1.000 32.690 58 PRO C N 1
ATOM 2092 C CA . PRO C 1 58 ? 38.437 7.809 80.127 1.000 34.993 58 PRO C CA 1
ATOM 2093 C C . PRO C 1 58 ? 38.804 7.806 78.646 1.000 38.188 58 PRO C C 1
ATOM 2094 O O . PRO C 1 58 ? 38.010 8.201 77.784 1.000 42.195 58 PRO C O 1
ATOM 2098 N N . GLU C 1 59 ? 40.059 7.469 78.384 1.000 33.590 59 GLU C N 1
ATOM 2099 C CA . GLU C 1 59 ? 40.658 7.468 77.064 1.000 34.353 59 GLU C CA 1
ATOM 2100 C C . GLU C 1 59 ? 41.782 6.454 77.149 1.000 32.665 59 GLU C C 1
ATOM 2101 O O . GLU C 1 59 ? 42.553 6.518 78.103 1.000 31.995 59 GLU C O 1
ATOM 2107 N N . GLY C 1 60 ? 41.847 5.521 76.196 1.000 31.672 60 GLY C N 1
ATOM 2108 C CA . GLY C 1 60 ? 42.973 4.605 76.092 1.000 33.188 60 GLY C CA 1
ATOM 2109 C C . GLY C 1 60 ? 42.646 3.191 76.556 1.000 33.114 60 GLY C C 1
ATOM 2110 O O . GLY C 1 60 ? 41.562 2.930 77.040 1.000 35.139 60 GLY C O 1
ATOM 2111 N N . GLU C 1 61 ? 43.610 2.283 76.371 1.000 34.384 61 GLU C N 1
ATOM 2112 C CA . GLU C 1 61 ? 43.445 0.857 76.569 1.000 37.424 61 GLU C CA 1
ATOM 2113 C C . GLU C 1 61 ? 44.155 0.428 77.841 1.000 36.263 61 GLU C C 1
ATOM 2114 O O . GLU C 1 61 ? 45.271 0.887 78.084 1.000 30.567 61 GLU C O 1
ATOM 2120 N N . PRO C 1 62 ? 43.551 -0.478 78.647 1.000 36.836 62 PRO C N 1
ATOM 2121 C CA . PRO C 1 62 ? 44.217 -1.008 79.831 1.000 36.574 62 PRO C CA 1
ATOM 2122 C C . PRO C 1 62 ? 45.556 -1.630 79.454 1.000 35.905 62 PRO C C 1
ATOM 2123 O O . PRO C 1 62 ? 45.658 -2.388 78.493 1.000 36.528 62 PRO C O 1
ATOM 2127 N N . TYR C 1 63 ? 46.581 -1.292 80.231 1.000 33.035 63 TYR C N 1
ATOM 2128 C CA . TYR C 1 63 ? 47.929 -1.786 80.034 1.000 32.442 63 TYR C CA 1
ATOM 2129 C C . TYR C 1 63 ? 48.307 -2.738 81.163 1.000 34.235 63 TYR C C 1
ATOM 2130 O O . TYR C 1 63 ? 48.961 -3.744 80.926 1.000 33.649 63 TYR C O 1
ATOM 2139 N N . MET C 1 64 ? 47.939 -2.398 82.407 1.000 33.384 64 MET C N 1
ATOM 2140 C CA . MET C 1 64 ? 48.331 -3.194 83.560 1.000 33.271 64 MET C CA 1
ATOM 2141 C C . MET C 1 64 ? 47.340 -2.972 84.699 1.000 32.068 64 MET C C 1
ATOM 2142 O O . MET C 1 64 ? 46.930 -1.834 84.957 1.000 31.046 64 MET C O 1
ATOM 2147 N N . GLU C 1 65 ? 46.999 -4.047 85.423 1.000 30.205 65 GLU C N 1
ATOM 2148 C CA . GLU C 1 65 ? 46.179 -3.886 86.604 1.000 31.696 65 GLU C CA 1
ATOM 2149 C C . GLU C 1 65 ? 47.049 -3.487 87.788 1.000 26.828 65 GLU C C 1
ATOM 2150 O O . GLU C 1 65 ? 48.120 -4.050 87.996 1.000 26.597 65 GLU C O 1
ATOM 2156 N N . ILE C 1 66 ? 46.567 -2.510 88.567 1.000 23.929 66 ILE C N 1
ATOM 2157 C CA . ILE C 1 66 ? 47.275 -1.994 89.724 1.000 23.266 66 ILE C CA 1
ATOM 2158 C C . ILE C 1 66 ? 46.289 -1.960 90.888 1.000 21.979 66 ILE C C 1
ATOM 2159 O O . ILE C 1 66 ? 45.288 -2.666 90.849 1.000 24.796 66 ILE C O 1
ATOM 2164 N N . LEU C 1 67 ? 46.528 -1.133 91.905 1.000 21.254 67 LEU C N 1
ATOM 2165 C CA . LEU C 1 67 ? 45.896 -1.311 93.199 1.000 21.658 67 LEU C CA 1
ATOM 2166 C C . LEU C 1 67 ? 45.049 -0.100 93.540 1.000 20.962 67 LEU C C 1
ATOM 2167 O O . LEU C 1 67 ? 45.292 1.000 93.047 1.000 20.905 67 LEU C O 1
ATOM 2172 N N . PRO C 1 68 ? 44.061 -0.244 94.444 1.000 22.216 68 PRO C N 1
ATOM 2173 C CA . PRO C 1 68 ? 43.351 0.921 94.983 1.000 22.864 68 PRO C CA 1
ATOM 2174 C C . PRO C 1 68 ? 44.240 2.006 95.586 1.000 22.270 68 PRO C C 1
ATOM 2175 O O . PRO C 1 68 ? 43.969 3.203 95.439 1.000 23.785 68 PRO C O 1
ATOM 2179 N N . SER C 1 69 ? 45.341 1.617 96.232 1.000 20.495 69 SER C N 1
ATOM 2180 C CA . SER C 1 69 ? 46.269 2.598 96.776 1.000 21.220 69 SER C CA 1
ATOM 2181 C C . SER C 1 69 ? 46.756 3.574 95.704 1.000 19.373 69 SER C C 1
ATOM 2182 O O . SER C 1 69 ? 46.974 4.744 95.993 1.000 19.216 69 SER C O 1
ATOM 2185 N N . HIS C 1 70 ? 46.977 3.067 94.479 1.000 18.432 70 HIS C N 1
ATOM 2186 C CA . HIS C 1 70 ? 47.496 3.916 93.406 1.000 18.703 70 HIS C CA 1
ATOM 2187 C C . HIS C 1 70 ? 46.446 4.931 92.983 1.000 18.149 70 HIS C C 1
ATOM 2188 O O . HIS C 1 70 ? 46.778 6.070 92.674 1.000 18.952 70 HIS C O 1
ATOM 2195 N N . TRP C 1 71 ? 45.182 4.515 92.954 1.000 18.607 71 TRP C N 1
ATOM 2196 C CA . TRP C 1 71 ? 44.114 5.483 92.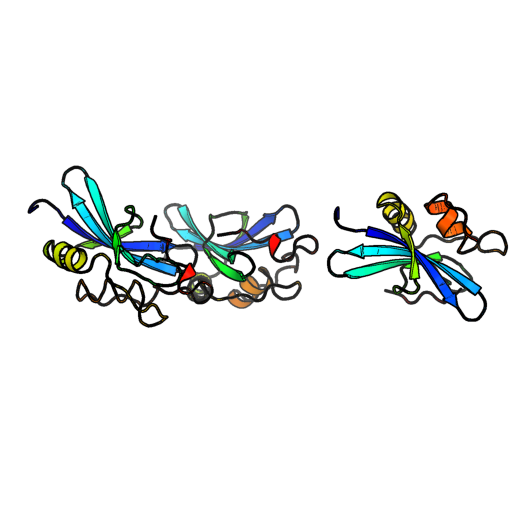674 1.000 18.773 71 TRP C CA 1
ATOM 2197 C C . TRP C 1 71 ? 44.124 6.570 93.739 1.000 19.189 71 TRP C C 1
ATOM 2198 O O . TRP C 1 71 ? 44.087 7.774 93.430 1.000 18.985 71 TRP C O 1
ATOM 2209 N N . THR C 1 72 ? 44.135 6.150 95.009 1.000 20.803 72 THR C N 1
ATOM 2210 C CA . THR C 1 72 ? 44.071 7.086 96.115 1.000 21.268 72 THR C CA 1
ATOM 2211 C C . THR C 1 72 ? 45.230 8.074 96.043 1.000 20.791 72 THR C C 1
ATOM 2212 O O . THR C 1 72 ? 45.067 9.269 96.264 1.000 21.478 72 THR C O 1
ATOM 2216 N N . LEU C 1 73 ? 46.432 7.548 95.774 1.000 20.071 73 LEU C N 1
ATOM 2217 C CA . LEU C 1 73 ? 47.608 8.386 95.664 1.000 20.139 73 LEU C CA 1
ATOM 2218 C C . LEU C 1 73 ? 47.428 9.431 94.568 1.000 19.730 73 LEU C C 1
ATOM 2219 O O . LEU C 1 73 ? 47.802 10.589 94.780 1.000 20.277 73 LEU C O 1
ATOM 2224 N N . ALA C 1 74 ? 46.885 9.042 93.418 1.000 18.925 74 ALA C N 1
ATOM 2225 C CA . ALA C 1 74 ? 46.686 9.990 92.321 1.000 20.139 74 ALA C CA 1
ATOM 2226 C C . ALA C 1 74 ? 45.616 11.014 92.718 1.000 20.572 74 ALA C C 1
ATOM 2227 O O . ALA C 1 74 ? 45.760 12.225 92.466 1.000 20.952 74 ALA C O 1
ATOM 2229 N N . GLU C 1 75 ? 44.520 10.524 93.307 1.000 19.611 75 GLU C N 1
ATOM 2230 C CA . GLU C 1 75 ? 43.399 11.376 93.679 1.000 21.836 75 GLU C CA 1
ATOM 2231 C C . GLU C 1 75 ? 43.812 12.446 94.689 1.000 22.837 75 GLU C C 1
ATOM 2232 O O . GLU C 1 75 ? 43.342 13.592 94.608 1.000 21.699 75 GLU C O 1
ATOM 2238 N N . LEU C 1 76 ? 44.686 12.078 95.641 1.000 22.421 76 LEU C N 1
ATOM 2239 C CA . LEU C 1 76 ? 45.184 13.015 96.635 1.000 23.982 76 LEU C CA 1
ATOM 2240 C C . LEU C 1 76 ? 45.962 14.167 95.996 1.000 24.309 76 LEU C C 1
ATOM 2241 O O . LEU C 1 76 ? 46.113 15.213 96.629 1.000 28.227 76 LEU C O 1
ATOM 2246 N N . GLN C 1 77 ? 46.435 14.010 94.755 1.000 22.741 77 GLN C N 1
ATOM 2247 C CA . GLN C 1 77 ? 47.287 15.024 94.154 1.000 26.054 77 GLN C CA 1
ATOM 2248 C C . GLN C 1 77 ? 46.528 15.865 93.135 1.000 24.490 77 GLN C C 1
ATOM 2249 O O . GLN C 1 77 ? 47.124 16.722 92.497 1.000 27.843 77 GLN C O 1
ATOM 2255 N N . LEU C 1 78 ? 45.220 15.659 93.023 1.000 23.180 78 LEU C N 1
ATOM 2256 C CA . LEU C 1 78 ? 44.444 16.378 92.017 1.000 23.430 78 LEU C CA 1
ATOM 2257 C C . LEU C 1 78 ? 44.568 17.888 92.239 1.000 24.788 78 LEU C C 1
ATOM 2258 O O . LEU C 1 78 ? 44.452 18.396 93.365 1.000 23.187 78 LEU C O 1
ATOM 2263 N N . GLY C 1 79 ? 44.802 18.601 91.129 1.000 26.073 79 GLY C N 1
ATOM 2264 C CA . GLY C 1 79 ? 44.930 20.043 91.179 1.000 28.370 79 GLY C CA 1
ATOM 2265 C C . GLY C 1 79 ? 46.366 20.518 91.405 1.000 30.574 79 GLY C C 1
ATOM 2266 O O . GLY C 1 79 ? 46.636 21.714 91.246 1.000 33.964 79 GLY C O 1
ATOM 2267 N N . ASN C 1 80 ? 47.274 19.621 91.794 1.000 32.580 80 ASN C N 1
ATOM 2268 C CA . ASN C 1 80 ? 48.651 20.010 92.047 1.000 33.669 80 ASN C CA 1
ATOM 2269 C C . ASN C 1 80 ? 49.349 20.327 90.731 1.000 35.179 80 ASN C C 1
ATOM 2270 O O . ASN C 1 80 ? 49.132 19.667 89.719 1.000 31.287 80 ASN C O 1
ATOM 2275 N N . LYS C 1 81 ? 50.246 21.316 90.782 1.000 35.525 81 LYS C N 1
ATOM 2276 C CA . LYS C 1 81 ? 51.192 21.576 89.714 1.000 39.708 81 LYS C CA 1
ATOM 2277 C C . LYS C 1 81 ? 52.177 20.416 89.596 1.000 41.153 81 LYS C C 1
ATOM 2278 O O . LYS C 1 81 ? 52.562 19.826 90.587 1.000 41.815 81 LYS C O 1
ATOM 2284 N N . TRP C 1 82 ? 52.579 20.131 88.351 1.000 42.091 82 TRP C N 1
ATOM 2285 C CA . TRP C 1 82 ? 53.645 19.202 88.004 1.000 44.385 82 TRP C CA 1
ATOM 2286 C C . TRP C 1 82 ? 54.664 19.948 87.137 1.000 47.435 82 TRP C C 1
ATOM 2287 O O . TRP C 1 82 ? 54.264 20.710 86.251 1.000 50.975 82 TRP C O 1
ATOM 2298 N N . GLU C 1 83 ? 55.965 19.705 87.362 1.000 56.844 83 GLU C N 1
ATOM 2299 C CA . GLU C 1 83 ? 57.024 20.360 86.603 1.000 63.161 83 GLU C CA 1
ATOM 2300 C C . GLU C 1 83 ? 57.359 19.539 85.351 1.000 62.435 83 GLU C C 1
ATOM 2301 O O . GLU C 1 83 ? 58.088 18.556 85.412 1.000 63.777 83 GLU C O 1
ATOM 2307 N N . TYR C 1 84 ? 56.831 19.970 84.203 1.000 59.455 84 TYR C N 1
ATOM 2308 C CA . TYR C 1 84 ? 56.797 19.165 82.996 1.000 61.241 84 TYR C CA 1
ATOM 2309 C C . TYR C 1 84 ? 58.074 19.371 82.178 1.000 66.083 84 TYR C C 1
ATOM 2310 O O . TYR C 1 84 ? 58.455 20.510 81.919 1.000 65.103 84 TYR C O 1
ATOM 2319 N N . SER C 1 85 ? 58.698 18.268 81.736 1.000 66.888 85 SER C N 1
ATOM 2320 C CA . SER C 1 85 ? 59.822 18.313 80.815 1.000 64.025 85 SER C CA 1
ATOM 2321 C C . SER C 1 85 ? 59.947 16.992 80.057 1.000 66.309 85 SER C C 1
ATOM 2322 O O . SER C 1 85 ? 59.216 16.033 80.324 1.000 60.2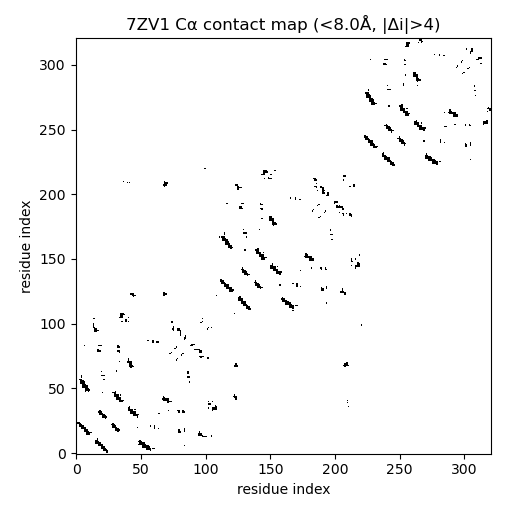36 85 SER C O 1
ATOM 2325 N N . ALA C 1 86 ? 60.926 16.941 79.140 1.000 66.907 86 ALA C N 1
ATOM 2326 C CA . ALA C 1 86 ? 61.249 15.737 78.384 1.000 67.165 86 ALA C CA 1
ATOM 2327 C C . ALA C 1 86 ? 61.561 14.555 79.308 1.000 66.033 86 ALA C C 1
ATOM 2328 O O . ALA C 1 86 ? 61.301 13.411 78.950 1.000 64.635 86 ALA C O 1
ATOM 2330 N N . THR C 1 87 ? 62.126 14.824 80.492 1.000 68.125 87 THR C N 1
ATOM 2331 C CA . THR C 1 87 ? 62.498 13.766 81.420 1.000 66.454 87 THR C CA 1
ATOM 2332 C C . THR C 1 87 ? 61.575 13.749 82.641 1.000 63.801 87 THR C C 1
ATOM 2333 O O . THR C 1 87 ? 61.882 13.081 83.632 1.000 64.548 87 THR C O 1
ATOM 2337 N N . ASN C 1 88 ? 60.438 14.462 82.565 1.000 59.249 88 ASN C N 1
ATOM 2338 C CA . ASN C 1 88 ? 59.453 14.472 83.642 1.000 60.228 88 ASN C CA 1
ATOM 2339 C C . ASN C 1 88 ? 58.057 14.752 83.071 1.000 57.165 88 ASN C C 1
ATOM 2340 O O . ASN C 1 88 ? 57.585 15.880 83.109 1.000 62.213 88 ASN C O 1
ATOM 2345 N N . ASN C 1 89 ? 57.400 13.718 82.534 1.000 55.392 89 ASN C N 1
ATOM 2346 C CA . ASN C 1 89 ? 56.177 13.863 81.750 1.000 53.698 89 ASN C CA 1
ATOM 2347 C C . ASN C 1 89 ? 55.119 12.854 82.208 1.000 51.278 89 ASN C C 1
ATOM 2348 O O . ASN C 1 89 ? 55.247 12.372 83.322 1.000 43.802 89 ASN C O 1
ATOM 2353 N N . CYS C 1 90 ? 54.094 12.536 81.395 1.000 50.755 90 CYS C N 1
ATOM 2354 C CA A CYS C 1 90 ? 53.010 11.660 81.819 0.500 49.741 90 CYS C CA 1
ATOM 2355 C CA B CYS C 1 90 ? 53.023 11.677 81.882 0.500 48.625 90 CYS C CA 1
ATOM 2356 C C . CYS C 1 90 ? 53.549 10.271 82.189 1.000 50.329 90 CYS C C 1
ATOM 2357 O O . CYS C 1 90 ? 52.984 9.583 83.061 1.000 37.215 90 CYS C O 1
ATOM 2362 N N . THR C 1 91 ? 54.639 9.832 81.518 1.000 46.751 91 THR C N 1
ATOM 2363 C CA . THR C 1 91 ? 55.204 8.529 81.843 1.000 41.857 91 THR C CA 1
ATOM 2364 C C . THR C 1 91 ? 55.716 8.555 83.276 1.000 39.602 91 THR C C 1
ATOM 2365 O O . THR C 1 91 ? 55.495 7.611 84.042 1.000 37.498 91 THR C O 1
ATOM 2369 N N . HIS C 1 92 ? 56.416 9.639 83.631 1.000 35.045 92 HIS C N 1
ATOM 2370 C CA . HIS C 1 92 ? 56.956 9.793 84.965 1.000 37.802 92 HIS C CA 1
ATOM 2371 C C . HIS C 1 92 ? 55.853 10.016 85.997 1.000 33.784 92 HIS C C 1
ATOM 2372 O O . HIS C 1 92 ? 56.034 9.594 87.122 1.000 34.452 92 HIS C O 1
ATOM 2379 N N . PHE C 1 93 ? 54.753 10.703 85.644 1.000 28.394 93 PHE C N 1
ATOM 2380 C CA . PHE C 1 93 ? 53.623 10.785 86.570 1.000 26.988 93 PHE C CA 1
ATOM 2381 C C . PHE C 1 93 ? 53.125 9.386 86.942 1.000 22.922 93 PHE C C 1
ATOM 2382 O O . PHE C 1 93 ? 53.066 9.038 88.127 1.000 21.115 93 PHE C O 1
ATOM 2390 N N . VAL C 1 94 ? 52.803 8.579 85.933 1.000 22.927 94 VAL C N 1
ATOM 2391 C CA . VAL C 1 94 ? 52.257 7.253 86.212 1.000 23.924 94 VAL C CA 1
ATOM 2392 C C . VAL C 1 94 ? 53.306 6.382 86.922 1.000 22.954 94 VAL C C 1
ATOM 2393 O O . VAL C 1 94 ? 52.977 5.647 87.872 1.000 21.836 94 VAL C O 1
ATOM 2397 N N . SER C 1 95 ? 54.575 6.464 86.500 1.000 23.509 95 SER C N 1
ATOM 2398 C CA . SER C 1 95 ? 55.634 5.724 87.168 1.000 23.306 95 SER C CA 1
ATOM 2399 C C . SER C 1 95 ? 55.817 6.167 88.604 1.000 23.630 95 SER C C 1
ATOM 2400 O O . SER C 1 95 ? 56.052 5.327 89.466 1.000 22.837 95 SER C O 1
ATOM 2403 N N . SER C 1 96 ? 55.706 7.475 88.880 1.000 21.672 96 SER C N 1
ATOM 2404 C CA . SER C 1 96 ? 55.904 7.969 90.237 1.000 22.549 96 SER C CA 1
ATOM 2405 C C . SER C 1 96 ? 54.789 7.469 91.162 1.000 21.123 96 SER C C 1
ATOM 2406 O O . SER C 1 96 ? 55.028 7.249 92.335 1.000 24.193 96 SER C O 1
ATOM 2409 N N . ILE C 1 97 ? 53.573 7.317 90.639 1.000 19.538 97 ILE C N 1
ATOM 2410 C CA . ILE C 1 97 ? 52.439 6.832 91.411 1.000 19.162 97 ILE C CA 1
ATOM 2411 C C . ILE C 1 97 ? 52.581 5.325 91.670 1.000 18.243 97 ILE C C 1
ATOM 2412 O O . ILE C 1 97 ? 52.307 4.848 92.772 1.000 18.222 97 ILE C O 1
ATOM 2417 N N . THR C 1 98 ? 52.947 4.562 90.636 1.000 18.521 98 THR C N 1
ATOM 2418 C CA . THR C 1 98 ? 52.815 3.113 90.653 1.000 18.389 98 THR C CA 1
ATOM 2419 C C . THR C 1 98 ? 54.127 2.382 90.902 1.000 18.936 98 THR C C 1
ATOM 2420 O O . THR C 1 98 ? 54.099 1.193 91.246 1.000 18.650 98 THR C O 1
ATOM 2424 N N . GLY C 1 99 ? 55.259 3.039 90.622 1.000 16.799 99 GLY C N 1
ATOM 2425 C CA . GLY C 1 99 ? 56.554 2.393 90.606 1.000 18.574 99 GLY C CA 1
ATOM 2426 C C . GLY C 1 99 ? 56.918 1.698 89.300 1.000 19.711 99 GLY C C 1
ATOM 2427 O O . GLY C 1 99 ? 58.040 1.194 89.175 1.000 20.632 99 GLY C O 1
ATOM 2428 N N . GLU C 1 100 ? 55.958 1.559 88.388 1.000 20.172 100 GLU C N 1
ATOM 2429 C CA . GLU C 1 100 ? 56.157 0.753 87.191 1.000 22.963 100 GLU C CA 1
ATOM 2430 C C . GLU C 1 100 ? 56.817 1.594 86.104 1.000 25.191 100 GLU C C 1
ATOM 2431 O O . GLU C 1 100 ? 56.415 2.725 85.883 1.000 25.346 100 GLU C O 1
ATOM 2437 N N . SER C 1 101 ? 57.849 1.026 85.473 1.000 26.895 101 SER C N 1
ATOM 2438 C CA . SER C 1 101 ? 58.514 1.655 84.345 1.000 31.425 101 SER C CA 1
ATOM 2439 C C . SER C 1 101 ? 57.668 1.395 83.108 1.000 32.202 101 SER C C 1
ATOM 2440 O O . SER C 1 101 ? 57.062 0.331 82.943 1.000 33.474 101 SER C O 1
ATOM 2443 N N . LEU C 1 102 ? 57.609 2.383 82.228 1.000 30.941 102 LEU C N 1
ATOM 2444 C CA . LEU C 1 102 ? 56.747 2.305 81.066 1.000 34.884 102 LEU C CA 1
ATOM 2445 C C . LEU C 1 102 ? 57.609 2.513 79.825 1.000 38.454 102 LEU C C 1
ATOM 2446 O O . LEU C 1 102 ? 58.581 3.253 79.877 1.000 41.138 102 LEU C O 1
ATOM 2451 N N . PRO C 1 103 ? 57.289 1.852 78.703 1.000 43.800 103 PRO C N 1
ATOM 2452 C CA . PRO C 1 103 ? 58.119 1.950 77.499 1.000 48.704 103 PRO C CA 1
ATOM 2453 C C . PRO C 1 103 ? 58.119 3.375 76.934 1.000 51.905 103 PRO C C 1
ATOM 2454 O O . PRO C 1 103 ? 57.083 4.015 77.004 1.000 54.216 103 PRO C O 1
ATOM 2458 N N . LEU C 1 116 ? 50.391 17.426 75.353 1.000 72.024 116 LEU C N 1
ATOM 2459 C CA . LEU C 1 116 ? 49.535 17.422 76.572 1.000 67.186 116 LEU C CA 1
ATOM 2460 C C . LEU C 1 116 ? 48.225 18.118 76.215 1.000 65.547 116 LEU C C 1
ATOM 2461 O O . LEU C 1 116 ? 48.247 19.257 75.745 1.000 67.025 116 LEU C O 1
ATOM 2466 N N . THR C 1 117 ? 47.092 17.449 76.410 1.000 59.094 117 THR C N 1
ATOM 2467 C CA . THR C 1 117 ? 45.846 18.090 76.049 1.000 60.186 117 THR C CA 1
ATOM 2468 C C . THR C 1 117 ? 45.454 19.027 77.183 1.000 56.148 117 THR C C 1
ATOM 2469 O O . THR C 1 117 ? 45.901 18.887 78.327 1.000 53.337 117 THR C O 1
ATOM 2473 N N . ALA C 1 118 ? 44.684 20.045 76.808 1.000 52.810 118 ALA C N 1
ATOM 2474 C CA . ALA C 1 118 ? 44.108 20.972 77.754 1.000 51.678 118 ALA C CA 1
ATOM 2475 C C . ALA C 1 118 ? 43.231 20.195 78.722 1.000 52.139 118 ALA C C 1
ATOM 2476 O O . ALA C 1 118 ? 42.712 19.128 78.379 1.000 44.725 118 ALA C O 1
ATOM 2478 N N . ILE C 1 119 ? 43.084 20.754 79.924 1.000 51.260 119 ILE C N 1
ATOM 2479 C CA . ILE C 1 119 ? 42.233 20.189 80.953 1.000 57.201 119 ILE C CA 1
ATOM 2480 C C . ILE C 1 119 ? 40.772 20.312 80.508 1.000 59.868 119 ILE C C 1
ATOM 2481 O O . ILE C 1 119 ? 40.258 21.409 80.286 1.000 64.728 119 ILE C O 1
ATOM 2486 N N . ALA C 1 120 ? 40.118 19.156 80.332 1.000 57.522 120 ALA C N 1
ATOM 2487 C CA . ALA C 1 120 ? 38.746 19.107 79.846 1.000 60.376 120 ALA C CA 1
ATOM 2488 C C . ALA C 1 120 ? 37.818 19.885 80.783 1.000 63.571 120 ALA C C 1
ATOM 2489 O O . ALA C 1 120 ? 36.891 20.547 80.329 1.000 67.595 120 ALA C O 1
ATOM 2491 N N . ALA C 1 121 ? 38.088 19.816 82.093 1.000 67.111 121 ALA C N 1
ATOM 2492 C CA . ALA C 1 121 ? 37.099 20.089 83.130 1.000 66.966 121 ALA C CA 1
ATOM 2493 C C . ALA C 1 121 ? 36.231 18.843 83.301 1.000 70.701 121 ALA C C 1
ATOM 2494 O O . ALA C 1 121 ? 36.302 17.913 82.500 1.000 78.428 121 ALA C O 1
ATOM 2496 N N . SER C 1 122 ? 35.425 18.822 84.366 1.000 72.603 122 SER C N 1
ATOM 2497 C CA . SER C 1 122 ? 34.782 17.604 84.837 1.000 69.435 122 SER C CA 1
ATOM 2498 C C . SER C 1 122 ? 33.845 17.909 86.013 1.000 70.750 122 SER C C 1
ATOM 2499 O O . SER C 1 122 ? 32.891 17.129 86.219 1.000 72.612 122 SER C O 1
#

Radius of gyration: 29.54 Å; Cα contacts (8 Å, |Δi|>4): 708; chains: 3; bounding box: 83×55×59 Å

Organism: Aichi virus (strain Human/A846/88/1989) (NCBI:txid650132)

GO terms:
  GO:0039690 positive stranded viral RNA replication (P, IDA)
  GO:0019028 viral capsid (C, IDA)
  GO:0005515 protein binding (F, IPI)
  GO:0044162 host cell cytoplasmic vesicle membrane (C, EXP)
  GO:0044178 host cell Golgi membrane (C, EXP)

Nearest PDB structures (foldseek):
  7zv1-assembly3_C  TM=1.010E+00  e=3.999E-19  Aichi virus A846/88
  7zv6-assembly3_C  TM=9.812E-01  e=6.381E-16  Aichi virus A846/88
  7zv1-assembly1_A  TM=9.979E-01  e=8.420E-16  Aichi virus A846/88
  7zv6-assembly1_B  TM=9.661E-01  e=9.944E-16  Aichi virus A846/88
  5dzu-assembly1_B  TM=3.485E-01  e=1.950E+00  Solanum tuberosum

Secondary structure (DSSP, 8-state):
---EEEEEEEE-SSSEEEEEEEE-TTS-EEEEEEEEETTEEEEEEE---SEEEEEE-HHHHHHHHTTTT-EE--BTTBSHHHHHHHHH-----S----TTTGGGGSPB-/-TT-EEEEEEEE-SSSEEEEEEEE-TTS-EEEEEEEEETTEEEEEEE---SEEEEEE-THHHHHHHTTTT-EE--BTTBSHHHHHHHHH-----S----TTTGGGGSPBP-/-TT-EEEEEEEE-SSSEEEEEEEE-TTS-EEEEEEEEETTEEEEEEE---SEEEEEE-HHHHHHHHTTTT-EE--BTTBSHHHHHHHHH------PBP---

B-factor: mean 31.45, std 13.52, range [13.74, 96.54]

Sequence (321 aa):
PDDRVYIVRAQRPTYVHWAIRKVAPDGSAKQISLSRSGIQALVALEPPEGEPYMEILPSHWTLAELQLGNKWEYSATNNCCTHFVSSITGESLPNTGFSMALGIGALTAIDPDDRVYIVRAQRPTYVHWAIRKVAPDGSAKQISLSRSGIQALLVALEPPEGEPYMEILPSHWTLAELQLGNKWEYSATNNCCTHFVSSSITGESLPNTGFSMALGIGALTAIADPDDRVYIVRAQRPTYVHWAIRKVAPDGSAKQISLSRRSGIQALVALEPPEGEPYMEILPSHWTLAELQLGNKWEYSATNNCCTHFVSSITGESLPLTAIAAS